Protein 5UF2 (pdb70)

Nearest PDB structures (foldseek):
  5uf2-assembly1_A  TM=1.005E+00  e=5.561E-50  Neisseria gonorrhoeae NCCP11945
  1ks2-assembly1_B  TM=9.851E-01  e=1.112E-31  Escherichia coli
  4x84-assembly1_D  TM=9.759E-01  e=3.348E-31  Pseudomonas aeruginosa PAO1
  6mc0-assembly1_B  TM=9.855E-01  e=1.099E-29  Legionella pneumop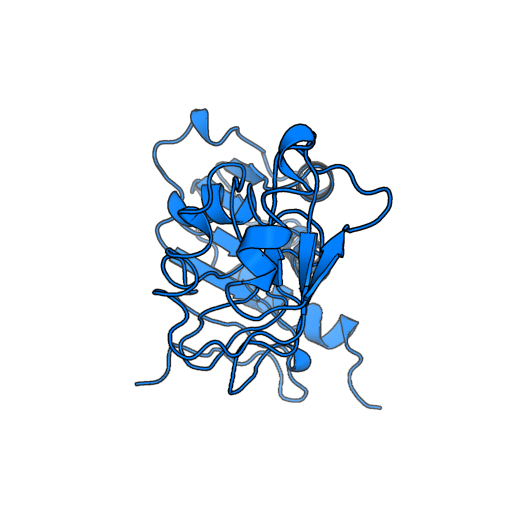hila subsp. pneumophila str. Philadelphia 1
  3env-assembly1_B  TM=9.555E-01  e=2.210E-28  Vibrio vulnificus

Organism: Neisseria gonorrhoeae (strain NCCP11945) (NCBI:txid521006)

Structure (mmCIF, N/CA/C/O backbone):
data_5UF2
#
_entry.id   5UF2
#
_cell.length_a   71.650
_cell.length_b   75.870
_cell.length_c   46.170
_cell.angle_alpha   90.000
_cell.angle_beta   90.000
_cell.angle_gamma   90.000
#
_symmetry.space_group_name_H-M   'P 21 21 2'
#
loop_
_entity.id
_entity.type
_entity.pdbx_description
1 polymer 'Ribose-5-phosphate isomerase A'
2 non-polymer 'SODIUM ION'
3 non-polymer 'PHOSPHATE ION'
4 non-polymer 2-[BIS-(2-HYDROXY-ETHYL)-AMINO]-2-HYDROXYMETHYL-PROPANE-1,3-DIOL
5 non-polymer 1,2-ETHANEDIOL
6 water water
#
loop_
_atom_site.group_PDB
_atom_site.id
_atom_site.type_symbol
_atom_site.label_atom_id
_atom_site.label_alt_id
_atom_site.label_comp_id
_atom_site.label_asym_id
_atom_site.label_entity_id
_atom_site.label_seq_id
_atom_site.pdbx_PDB_ins_code
_atom_site.Cartn_x
_atom_site.Cartn_y
_atom_site.Cartn_z
_atom_site.occupancy
_atom_site.B_iso_or_equiv
_atom_site.auth_seq_id
_atom_site.auth_comp_id
_atom_site.auth_asym_id
_atom_site.auth_atom_id
_atom_site.pdbx_PDB_model_num
ATOM 1 N N . HIS A 1 8 ? -4.734 -9.076 -12.807 1.00 33.51 0 HIS A N 1
ATOM 2 C CA . HIS A 1 8 ? -3.701 -8.057 -12.957 1.00 32.62 0 HIS A CA 1
ATOM 3 C C . HIS A 1 8 ? -3.974 -6.846 -12.072 1.00 26.91 0 HIS A C 1
ATOM 4 O O . HIS A 1 8 ? -5.114 -6.587 -11.682 1.00 26.32 0 HIS A O 1
ATOM 11 N N . MET A 1 9 ? -2.917 -6.105 -11.756 1.00 21.86 1 MET A N 1
ATOM 12 C CA . MET A 1 9 ? -3.078 -4.860 -11.023 1.00 18.44 1 MET A CA 1
ATOM 13 C C . MET A 1 9 ? -3.854 -3.863 -11.872 1.00 17.09 1 MET A C 1
ATOM 14 O O . MET A 1 9 ? -3.697 -3.805 -13.093 1.00 17.63 1 MET A O 1
ATOM 19 N N . THR A 1 10 ? -4.702 -3.082 -11.216 1.00 16.09 2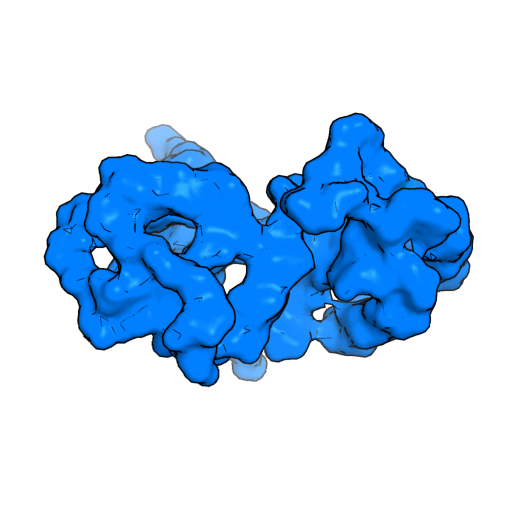 THR A N 1
ATOM 20 C CA . THR A 1 10 ? -5.416 -2.015 -11.901 1.00 15.34 2 THR A CA 1
ATOM 21 C C . THR A 1 10 ? -4.417 -0.947 -12.335 1.00 15.04 2 THR A C 1
ATOM 22 O O . THR A 1 10 ? -3.567 -0.526 -11.546 1.00 16.35 2 THR A O 1
ATOM 26 N N . THR A 1 11 ? -4.491 -0.533 -13.598 1.00 14.34 3 THR A N 1
ATOM 27 C CA . THR A 1 11 ? -3.543 0.453 -14.100 1.00 14.04 3 THR A CA 1
ATOM 28 C C . THR A 1 11 ? -3.865 1.835 -13.541 1.00 12.74 3 THR A C 1
ATOM 29 O O . THR A 1 11 ? -4.967 2.099 -13.055 1.00 13.18 3 THR A O 1
ATOM 33 N N . GLN A 1 12 ? -2.888 2.739 -13.642 1.00 11.86 4 GLN A N 1
ATOM 34 C CA . GLN A 1 12 ? -3.107 4.096 -13.153 1.00 11.30 4 GLN A CA 1
ATOM 35 C C . GLN A 1 12 ? -4.254 4.778 -13.896 1.00 11.59 4 GLN A C 1
ATOM 36 O O . GLN A 1 12 ? -5.063 5.482 -13.282 1.00 11.70 4 GLN A O 1
ATOM 42 N N . ASP A 1 13 ? -4.349 4.574 -15.213 1.00 12.31 5 ASP A N 1
ATOM 43 C CA . ASP A 1 13 ? -5.462 5.153 -15.966 1.00 12.74 5 ASP A CA 1
ATOM 44 C C . ASP A 1 13 ? -6.795 4.600 -15.486 1.00 12.40 5 ASP A C 1
ATOM 45 O O . ASP A 1 13 ? -7.787 5.335 -15.405 1.00 12.75 5 ASP A O 1
ATOM 50 N N . GLU A 1 14 ? -6.843 3.303 -15.177 1.00 13.01 6 GLU A N 1
ATOM 51 C CA . GLU A 1 14 ? -8.076 2.722 -14.660 1.00 13.31 6 GLU A CA 1
ATOM 52 C C . GLU A 1 14 ? -8.432 3.304 -13.296 1.00 12.56 6 GLU A C 1
ATOM 53 O O . GLU A 1 14 ? -9.609 3.562 -13.020 1.00 12.60 6 GLU A O 1
ATOM 59 N N . LEU A 1 15 ? -7.431 3.538 -12.440 1.00 12.16 7 LEU A N 1
ATOM 60 C CA . LEU A 1 15 ? -7.687 4.190 -11.156 1.00 11.71 7 LEU A CA 1
ATOM 61 C C . LEU A 1 15 ? -8.210 5.610 -11.349 1.00 10.51 7 LEU A C 1
ATOM 62 O O . LEU A 1 15 ? -9.118 6.049 -10.631 1.00 11.25 7 LEU A O 1
ATOM 67 N N . LYS A 1 16 ? -7.635 6.351 -12.301 1.00 10.54 8 LYS A N 1
ATOM 68 C CA . LYS A 1 16 ? -8.136 7.689 -12.599 1.00 10.98 8 LYS A CA 1
ATOM 69 C C . LYS A 1 16 ? -9.588 7.642 -13.060 1.00 11.20 8 LYS A C 1
ATOM 70 O O . LYS A 1 16 ? -10.406 8.475 -12.646 1.00 11.82 8 LYS A O 1
ATOM 76 N N . ARG A 1 17 ? -9.927 6.679 -13.924 1.00 10.82 9 ARG A N 1
ATOM 77 C CA . ARG A 1 17 ? -11.302 6.573 -14.410 1.00 12.49 9 ARG A CA 1
ATOM 78 C C . ARG A 1 17 ? -12.265 6.242 -13.276 1.00 12.29 9 ARG A C 1
ATOM 79 O O . ARG A 1 17 ? -13.407 6.721 -13.259 1.00 12.03 9 ARG A O 1
ATOM 87 N N . ILE A 1 18 ? -11.837 5.390 -12.341 1.00 11.72 10 ILE A N 1
ATOM 88 C CA A ILE A 1 18 ? -12.693 5.037 -11.208 0.77 12.92 10 ILE A CA 1
ATOM 89 C CA B ILE A 1 18 ? -12.695 5.039 -11.210 0.23 12.46 10 ILE A CA 1
ATOM 90 C C . ILE A 1 18 ? -13.084 6.285 -10.430 1.00 11.63 10 ILE A C 1
ATOM 91 O O . ILE A 1 18 ? -14.259 6.496 -10.097 1.00 11.72 10 ILE A O 1
ATOM 100 N N . ALA A 1 19 ? -12.105 7.143 -10.131 1.00 10.27 11 ALA A N 1
ATOM 101 C CA . ALA A 1 19 ? -12.384 8.364 -9.384 1.00 9.54 11 ALA A CA 1
ATOM 102 C C . ALA A 1 19 ? -13.242 9.323 -10.198 1.00 9.31 11 ALA A C 1
ATOM 103 O O . ALA A 1 19 ? -14.189 9.921 -9.671 1.00 9.58 11 ALA A O 1
ATOM 105 N N . ALA A 1 20 ? -12.914 9.492 -11.481 1.00 9.81 12 ALA A N 1
ATOM 106 C CA . ALA A 1 20 ? -13.662 10.411 -12.336 1.00 9.69 12 ALA A CA 1
ATOM 107 C C . ALA A 1 20 ? -15.127 10.006 -12.452 1.00 10.74 12 ALA A C 1
ATOM 108 O O . ALA A 1 20 ? -16.021 10.862 -12.393 1.00 11.10 12 ALA A O 1
ATOM 110 N N . GLU A 1 21 ? -15.391 8.713 -12.642 1.00 10.19 13 GLU A N 1
ATOM 111 C CA . GLU A 1 21 ? -16.772 8.263 -12.803 1.00 10.74 13 GLU A CA 1
ATOM 112 C C . GLU A 1 21 ? -17.583 8.478 -11.528 1.00 10.59 13 GLU A C 1
ATOM 113 O O . GLU A 1 21 ? -18.740 8.914 -11.587 1.00 12.30 13 GLU A O 1
ATOM 119 N N . LYS A 1 22 ? -16.987 8.214 -10.366 1.00 10.69 14 LYS A N 1
ATOM 120 C CA . LYS A 1 22 ? -17.700 8.417 -9.110 1.00 9.97 14 LYS A CA 1
ATOM 121 C C . LYS A 1 22 ? -18.023 9.893 -8.888 1.00 10.00 14 LYS A C 1
ATOM 122 O O . LYS A 1 22 ? -19.083 10.233 -8.351 1.00 10.35 14 LYS A O 1
ATOM 128 N N . ALA A 1 23 ? -17.127 10.787 -9.314 1.00 9.89 15 ALA A N 1
ATOM 129 C CA . ALA A 1 23 ? -17.322 12.215 -9.080 1.00 9.43 15 ALA A CA 1
ATOM 130 C C . ALA A 1 23 ? -18.549 12.771 -9.791 1.00 9.62 15 ALA A C 1
ATOM 131 O O . ALA A 1 23 ? -19.073 13.806 -9.365 1.00 9.33 15 ALA A O 1
ATOM 133 N N . VAL A 1 24 ? -19.000 12.135 -10.877 1.00 9.28 16 VAL A N 1
ATOM 134 C CA . VAL A 1 24 ? -20.195 12.612 -11.572 1.00 9.30 16 VAL A CA 1
ATOM 135 C C . VAL A 1 24 ? -21.367 12.739 -10.603 1.00 10.35 16 VAL A C 1
ATOM 136 O O . VAL A 1 24 ? -22.182 13.666 -10.708 1.00 10.53 16 VAL A O 1
ATOM 140 N N . GLU A 1 25 ? -21.452 11.824 -9.627 1.00 10.58 17 GLU A N 1
ATOM 141 C CA . GLU A 1 25 ? -22.558 11.820 -8.670 1.00 11.04 17 GLU A CA 1
ATOM 142 C C . GLU A 1 25 ? -22.582 13.062 -7.793 1.00 11.15 17 GLU A C 1
ATOM 143 O O . GLU A 1 25 ? -23.627 13.375 -7.212 1.00 12.18 17 GLU A O 1
ATOM 149 N N . PHE A 1 26 ? -21.459 13.772 -7.685 1.00 9.99 18 PHE A N 1
ATOM 150 C CA . PHE A 1 26 ? -21.337 14.952 -6.841 1.00 10.49 18 PHE A CA 1
ATOM 151 C C . PHE A 1 26 ? -21.765 16.230 -7.549 1.00 11.03 18 PHE A C 1
ATOM 152 O O . PHE A 1 26 ? -21.816 17.286 -6.907 1.00 12.01 18 PHE A O 1
ATOM 160 N N . VAL A 1 27 ? -22.059 16.174 -8.844 1.00 10.08 19 VAL A N 1
ATOM 161 C CA . VAL A 1 27 ? -22.313 17.363 -9.646 1.00 10.73 19 VAL A CA 1
ATOM 162 C C . VAL A 1 27 ? -23.809 17.643 -9.636 1.00 11.71 19 VAL A C 1
ATOM 163 O O . VAL A 1 27 ? -24.584 16.802 -10.131 1.00 11.95 19 VAL A O 1
ATOM 167 N N . PRO A 1 28 ? -24.262 18.787 -9.134 1.00 11.44 20 PRO A N 1
ATOM 168 C CA . PRO A 1 28 ? -25.687 19.112 -9.198 1.00 13.05 20 PRO A CA 1
ATOM 169 C C . PRO A 1 28 ? -26.090 19.505 -10.610 1.00 13.80 20 PRO A C 1
ATOM 170 O O . PRO A 1 28 ? -25.323 20.132 -11.345 1.00 14.62 20 PRO A O 1
ATOM 174 N N . GLU A 1 29 ? -27.319 19.142 -10.980 1.00 15.64 21 GLU A N 1
ATOM 175 C CA . GLU A 1 29 ? -27.851 19.531 -12.278 1.00 16.74 21 GLU A CA 1
ATOM 176 C C . GLU A 1 29 ? -28.328 20.981 -12.265 1.00 16.70 21 GLU A C 1
ATOM 177 O O . GLU A 1 29 ? -28.695 21.537 -11.226 1.00 16.44 21 GLU A O 1
ATOM 183 N N . ASN A 1 30 ? -28.337 21.584 -13.456 1.00 17.70 22 ASN A N 1
ATOM 184 C CA . ASN A 1 30 ? -28.890 22.920 -13.669 1.00 19.71 22 ASN A CA 1
ATOM 185 C C . ASN A 1 30 ? -28.175 23.991 -12.853 1.00 18.19 22 ASN A C 1
ATOM 186 O O . ASN A 1 30 ? -28.790 24.971 -12.426 1.00 19.59 22 ASN A O 1
ATOM 191 N N . GLU A 1 31 ? -26.872 23.821 -12.636 1.00 16.00 23 GLU A N 1
ATOM 192 C CA . GLU A 1 31 ? -26.069 24.805 -11.928 1.00 15.04 23 GLU A CA 1
ATOM 193 C C . GLU A 1 31 ? -24.828 25.140 -12.745 1.00 13.33 23 GLU A C 1
ATOM 194 O O . GLU A 1 31 ? -24.419 24.395 -13.640 1.00 14.74 23 GLU A O 1
ATOM 200 N N . TYR A 1 32 ? -24.224 26.277 -12.421 1.00 13.03 24 TYR A N 1
ATOM 201 C CA . TYR A 1 32 ? -22.912 26.611 -12.957 1.00 12.29 24 TYR A CA 1
ATOM 202 C C . TYR A 1 32 ? -21.845 25.871 -12.159 1.00 10.64 24 TYR A C 1
ATOM 203 O O . TYR A 1 32 ? -21.873 25.858 -10.924 1.00 11.85 24 TYR A O 1
ATOM 212 N N . ILE A 1 33 ? -20.890 25.267 -12.865 1.00 10.21 25 ILE A N 1
ATOM 213 C CA . ILE A 1 33 ? -19.845 24.466 -12.239 1.00 9.86 25 ILE A CA 1
ATOM 214 C C . ILE A 1 33 ? -18.497 24.856 -12.831 1.00 9.44 25 ILE A C 1
ATOM 215 O O . ILE A 1 33 ? -18.414 25.410 -13.930 1.00 11.35 25 ILE A O 1
ATOM 220 N N . 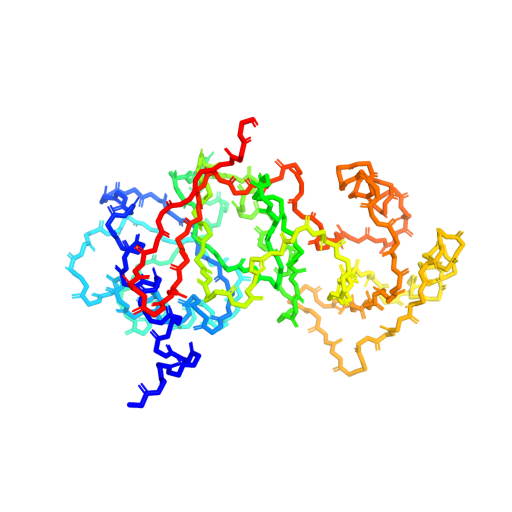GLY A 1 34 ? -17.433 24.571 -12.085 1.00 8.27 26 GLY A N 1
ATOM 221 C CA . GLY A 1 34 ? -16.061 24.807 -12.537 1.00 8.09 26 GLY A CA 1
ATOM 222 C C . GLY A 1 34 ? -15.339 23.512 -12.833 1.00 7.41 26 GLY A C 1
ATOM 223 O O . GLY A 1 34 ? -15.492 22.519 -12.107 1.00 8.00 26 GLY A O 1
ATOM 224 N N . ILE A 1 35 ? -14.517 23.522 -13.890 1.00 7.54 27 ILE A N 1
ATOM 225 C CA . ILE A 1 35 ? -13.869 22.324 -14.420 1.00 8.19 27 ILE A CA 1
ATOM 226 C C . ILE A 1 35 ? -12.359 22.526 -14.400 1.00 7.93 27 ILE A C 1
ATOM 227 O O . ILE A 1 35 ? -11.846 23.475 -15.007 1.00 8.01 27 ILE A O 1
ATOM 232 N N . GLY A 1 36 ? -11.653 21.624 -13.723 1.00 7.81 28 GLY A N 1
ATOM 233 C CA . GLY A 1 36 ? -10.204 21.658 -13.639 1.00 7.51 28 GLY A CA 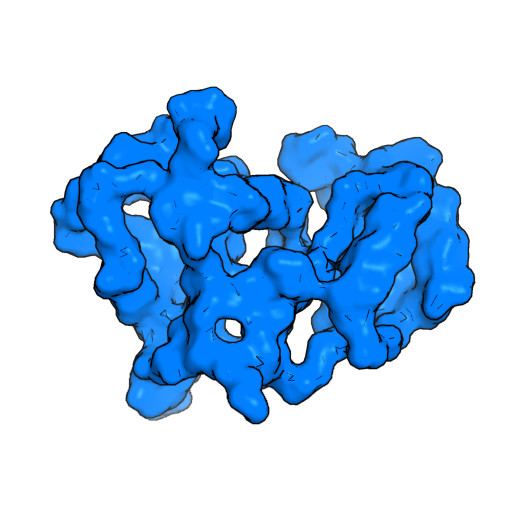1
ATOM 234 C C . GLY A 1 36 ? -9.472 21.234 -14.899 1.00 7.87 28 GLY A C 1
ATOM 235 O O . GLY A 1 36 ? -10.020 21.331 -16.006 1.00 8.06 28 GLY A O 1
ATOM 236 N N . THR A 1 37 ? -8.245 20.734 -14.729 1.00 7.99 29 THR A N 1
ATOM 237 C CA . THR A 1 37 ? -7.353 20.430 -15.839 1.00 7.53 29 THR A CA 1
ATOM 238 C C . THR A 1 37 ? -6.526 19.198 -15.488 1.00 8.30 29 THR A C 1
ATOM 239 O O . THR A 1 37 ? -6.188 18.973 -14.322 1.00 8.84 29 THR A O 1
ATOM 243 N N . GLY A 1 38 ? -6.213 18.394 -16.501 1.00 8.70 30 GLY A N 1
ATOM 244 C CA . GLY A 1 38 ? -5.323 17.254 -16.366 1.00 9.22 30 GLY A CA 1
ATOM 245 C C . GLY A 1 38 ? -5.963 15.964 -16.841 1.00 9.18 30 GLY A C 1
ATOM 246 O O . GLY A 1 38 ? -7.144 15.908 -17.176 1.00 8.46 30 GLY A O 1
ATOM 247 N N . SER A 1 39 ? -5.159 14.898 -16.826 1.00 9.68 31 SER A N 1
ATOM 248 C CA . SER A 1 39 ? -5.604 13.621 -17.389 1.00 9.71 31 SER A CA 1
ATOM 249 C C . SER A 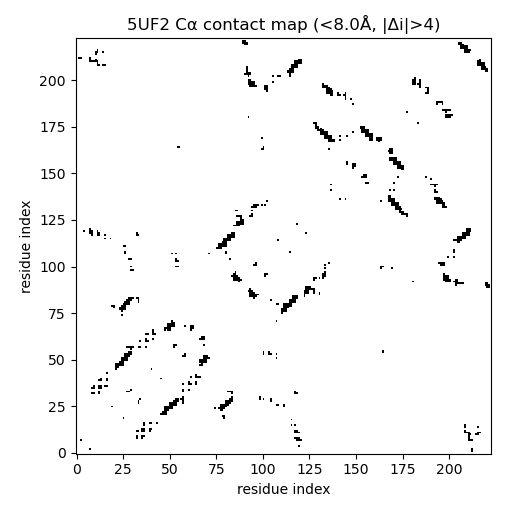1 39 ? -6.762 13.014 -16.598 1.00 10.04 31 SER A C 1
ATOM 250 O O . SER A 1 39 ? -7.675 12.421 -17.190 1.00 10.34 31 SER A O 1
ATOM 253 N N . THR A 1 40 ? -6.756 13.151 -15.266 1.00 9.63 32 THR A N 1
ATOM 254 C CA . THR A 1 40 ? -7.882 12.644 -14.484 1.00 8.91 32 THR A CA 1
ATOM 255 C C . THR A 1 40 ? -9.150 13.427 -14.807 1.00 8.57 32 THR A C 1
ATOM 256 O O . THR A 1 40 ? -10.224 12.840 -15.002 1.00 8.92 32 THR A O 1
ATOM 260 N N . ILE A 1 41 ? -9.028 14.755 -14.902 1.00 7.80 33 ILE A N 1
ATOM 261 C CA . ILE A 1 41 ? -10.153 15.598 -15.300 1.00 7.65 33 ILE A CA 1
ATOM 262 C C . ILE A 1 41 ? -10.658 15.232 -16.692 1.00 8.44 33 ILE A C 1
ATOM 263 O O . ILE A 1 41 ? -11.862 15.294 -16.958 1.00 8.86 33 ILE A O 1
ATOM 268 N N . ASN A 1 42 ? -9.757 14.872 -17.613 1.00 8.92 34 ASN A N 1
ATOM 269 C CA . ASN A 1 42 ? -10.212 14.553 -18.963 1.00 9.10 34 ASN A CA 1
ATOM 270 C C . ASN A 1 42 ? -11.147 13.351 -18.958 1.00 8.87 34 ASN A C 1
ATOM 271 O O . ASN A 1 42 ? -12.142 13.326 -19.694 1.00 10.19 34 ASN A O 1
ATOM 276 N N . PHE A 1 43 ? -10.857 12.353 -18.115 1.00 9.41 35 PHE A N 1
ATOM 277 C CA . PHE A 1 43 ? -11.777 11.227 -17.951 1.00 10.14 35 PHE A CA 1
ATOM 278 C C . PHE A 1 43 ? -13.088 11.686 -17.333 1.00 9.01 35 PHE A C 1
ATOM 279 O O . PHE A 1 43 ? -14.162 11.187 -17.690 1.00 10.82 35 PHE A O 1
ATOM 287 N N . PHE A 1 44 ? -13.019 12.645 -16.401 1.00 8.66 36 PHE A N 1
ATOM 288 C CA . PHE A 1 44 ? -14.227 13.161 -15.761 1.00 8.96 36 PHE A CA 1
ATOM 289 C C . PHE A 1 44 ? -15.115 13.914 -16.747 1.00 9.08 36 PHE A C 1
ATOM 290 O O . PHE A 1 44 ? -16.341 13.768 -16.711 1.00 9.72 36 PHE A O 1
ATOM 298 N N . ILE A 1 45 ? -14.523 14.744 -17.616 1.00 8.43 37 ILE A N 1
ATOM 299 C CA . ILE A 1 45 ? -15.321 15.477 -18.600 1.00 8.69 37 ILE A CA 1
ATOM 300 C C . ILE A 1 45 ? -16.095 14.509 -19.489 1.00 9.27 37 ILE A C 1
ATOM 301 O O . ILE A 1 45 ? -17.291 14.704 -19.752 1.00 9.76 37 ILE A O 1
ATOM 306 N N . GLU A 1 46 ? -15.424 13.455 -19.962 1.00 9.77 38 GLU A N 1
ATOM 307 C CA . GLU A 1 46 ? -16.084 12.414 -20.745 1.00 10.16 38 GLU A CA 1
ATOM 308 C C . GLU A 1 46 ? -17.218 11.765 -19.961 1.00 10.69 38 GLU A C 1
ATOM 309 O O . GLU A 1 46 ? -18.323 11.586 -20.480 1.00 11.65 38 GLU A O 1
ATOM 315 N N . ALA A 1 47 ? -16.952 11.378 -18.711 1.00 10.65 39 ALA A N 1
ATOM 316 C CA . ALA A 1 47 ? -17.981 10.720 -17.913 1.00 10.44 39 ALA A CA 1
ATOM 317 C C . ALA A 1 47 ? -19.163 11.649 -17.656 1.00 9.99 39 ALA A C 1
ATOM 318 O O . ALA A 1 47 ? -20.326 11.221 -17.696 1.00 11.73 39 ALA A O 1
ATOM 320 N N . LEU A 1 48 ? -18.886 12.930 -17.404 1.00 9.38 40 LEU A N 1
ATOM 321 C CA . LEU A 1 48 ? -19.969 13.883 -17.172 1.00 10.14 40 LEU A CA 1
ATOM 322 C C . LEU A 1 48 ? -20.818 14.071 -18.426 1.00 11.10 40 LEU A C 1
ATOM 323 O O . LEU A 1 48 ? -22.055 14.132 -18.347 1.00 12.33 40 LEU A O 1
ATOM 328 N N . GLY A 1 49 ? -20.177 14.164 -19.592 1.00 11.69 41 GLY A N 1
ATOM 329 C CA . GLY A 1 49 ? -20.935 14.259 -20.831 1.00 13.25 41 GLY A CA 1
ATOM 330 C C . GLY A 1 49 ? -21.790 13.032 -21.092 1.00 14.28 41 GLY A C 1
ATOM 331 O O . GLY A 1 49 ? -22.946 13.145 -21.509 1.00 15.87 41 GLY A O 1
ATOM 332 N N . LYS A 1 50 ? -21.239 11.844 -20.837 1.00 13.67 42 LYS A N 1
ATOM 333 C CA A LYS A 1 50 ? -21.978 10.611 -21.081 0.47 15.56 42 LYS A CA 1
ATOM 334 C CA B LYS A 1 50 ? -21.983 10.615 -21.086 0.53 15.51 42 LYS A CA 1
ATOM 335 C C . LYS A 1 50 ? -23.133 10.420 -20.106 1.00 14.35 42 LYS A C 1
ATOM 336 O O . LYS A 1 50 ? -24.059 9.661 -20.405 1.00 15.46 42 LYS A O 1
ATOM 347 N N . SER A 1 51 ? -23.104 11.090 -18.950 1.00 13.52 43 SER A N 1
ATOM 348 C CA . SER A 1 51 ? -24.107 10.850 -17.915 1.00 14.70 43 SER A CA 1
ATOM 349 C C . SER A 1 51 ? -25.493 11.354 -18.288 1.00 16.47 43 SER A C 1
ATOM 350 O O . SER A 1 51 ? -26.482 10.878 -17.720 1.00 18.25 43 SER A O 1
ATOM 353 N N . GLY A 1 52 ? -25.591 12.322 -19.191 1.00 17.08 44 GLY A N 1
ATOM 354 C CA . GLY A 1 52 ? -26.868 12.926 -19.495 1.00 19.02 44 GLY A CA 1
ATOM 355 C C . GLY A 1 52 ? -27.317 14.018 -18.547 1.00 18.99 44 GLY A C 1
ATOM 356 O O . GLY A 1 52 ? -28.416 14.556 -18.730 1.00 20.93 44 GLY A O 1
ATOM 357 N N . LYS A 1 53 ? -26.513 14.361 -17.542 1.00 16.84 45 LYS A N 1
ATOM 358 C CA A LYS A 1 53 ? -26.893 15.407 -16.600 0.73 16.30 45 LYS A CA 1
ATOM 359 C CA B LYS A 1 53 ? -26.897 15.406 -16.601 0.27 17.01 45 LYS A CA 1
ATOM 360 C C . LYS A 1 53 ? -26.987 16.757 -17.298 1.00 17.21 45 LYS A C 1
ATOM 361 O O . LYS A 1 53 ? -26.141 17.108 -18.124 1.00 18.53 45 LYS A O 1
ATOM 372 N N . LYS A 1 54 ? -28.016 17.524 -16.947 1.00 17.20 46 LYS A N 1
ATOM 373 C CA . LYS A 1 54 ? -28.189 18.867 -17.489 1.00 18.02 46 LYS A CA 1
ATOM 374 C C . LYS A 1 54 ? -27.284 19.824 -16.727 1.00 17.26 46 LYS A C 1
ATOM 375 O O . LYS A 1 54 ? -27.415 19.971 -15.509 1.00 19.00 46 LYS A O 1
ATOM 377 N N . ILE A 1 55 ? -26.365 20.464 -17.439 1.00 15.47 47 ILE A N 1
ATOM 378 C CA . ILE A 1 55 ? -25.402 21.394 -16.863 1.00 14.66 47 ILE A CA 1
ATOM 379 C C . ILE A 1 55 ? -25.766 22.787 -17.352 1.00 14.02 47 ILE A C 1
ATOM 380 O O . ILE A 1 55 ? -25.873 23.012 -18.562 1.00 15.56 47 ILE A O 1
ATOM 385 N N . LYS A 1 56 ? -25.949 23.726 -16.422 1.00 14.39 48 LYS A N 1
ATOM 386 C CA . LYS A 1 56 ? -26.314 25.076 -16.845 1.00 14.82 48 LYS A CA 1
ATOM 387 C C . LYS A 1 56 ? -25.170 25.743 -17.596 1.00 13.92 48 LYS A C 1
ATOM 388 O O . LYS A 1 56 ? -25.381 26.366 -18.645 1.00 15.86 48 LYS A O 1
ATOM 394 N N . GLY A 1 57 ? -23.954 25.612 -17.081 1.00 13.20 49 GLY A N 1
ATOM 395 C CA . GLY A 1 57 ? -22.780 26.136 -17.741 1.00 12.45 49 GLY A CA 1
ATOM 396 C C . GLY A 1 57 ? -21.541 25.748 -16.970 1.00 10.88 49 GLY A C 1
ATOM 397 O O . GLY A 1 57 ? -21.578 25.646 -15.740 1.00 11.18 49 GLY A O 1
ATOM 398 N N . ALA A 1 58 ? -20.440 25.514 -17.676 1.00 9.73 50 ALA A N 1
ATOM 399 C CA . ALA A 1 58 ? -19.181 25.123 -17.061 1.00 9.46 50 ALA A CA 1
ATOM 400 C C . ALA A 1 58 ? -18.111 26.168 -17.352 1.00 8.67 50 ALA A C 1
ATOM 401 O O . ALA A 1 58 ? -17.980 26.636 -18.488 1.00 9.93 50 ALA A O 1
ATOM 403 N N . VAL A 1 59 ? -17.344 26.529 -16.322 1.00 8.16 51 VAL A N 1
ATOM 404 C CA . VAL A 1 59 ? -16.188 27.414 -16.453 1.00 7.88 51 VAL A CA 1
ATOM 405 C C . VAL A 1 59 ? -14.943 26.550 -16.584 1.00 7.81 51 VAL A C 1
ATOM 406 O O . VAL A 1 59 ? -14.725 25.634 -15.779 1.00 8.98 51 VAL A O 1
ATOM 410 N N . SER A 1 60 ? -14.133 26.834 -17.598 1.00 8.88 52 SER A N 1
ATOM 411 C CA . SER A 1 60 ? -12.939 26.066 -17.920 1.00 8.80 52 SER A CA 1
ATOM 412 C C . SER A 1 60 ? -11.688 26.693 -17.299 1.00 9.13 52 SER A C 1
ATOM 413 O O . SER A 1 60 ? -11.625 27.906 -17.065 1.00 9.69 52 SER A O 1
ATOM 416 N N . THR A 1 61 ? -10.686 25.847 -17.042 1.00 8.07 53 THR A N 1
ATOM 417 C CA . THR A 1 61 ? -9.404 26.287 -16.497 1.00 7.92 53 THR A CA 1
ATOM 418 C C . THR A 1 61 ? -8.226 26.121 -17.455 1.00 8.09 53 THR A C 1
ATOM 419 O O . THR A 1 61 ? -7.092 26.430 -17.065 1.00 8.79 53 THR A O 1
ATOM 423 N N . SER A 1 62 ? -8.448 25.622 -18.673 1.00 7.82 54 SER A N 1
ATOM 424 C CA . SER A 1 62 ? -7.373 25.464 -19.647 1.00 8.01 54 SER A CA 1
ATOM 425 C C . SER A 1 62 ? -7.973 25.348 -21.039 1.00 8.23 54 SER A C 1
ATOM 426 O O . SER A 1 62 ? -9.154 25.031 -21.200 1.00 9.82 54 SER A O 1
ATOM 429 N N . LYS A 1 63 ? -7.130 25.596 -22.048 1.00 8.93 55 LYS A N 1
ATOM 430 C CA . LYS A 1 63 ? -7.548 25.390 -23.432 1.00 9.84 55 LYS A CA 1
ATOM 431 C C . LYS A 1 63 ? -8.027 23.956 -23.655 1.00 10.47 55 LYS A C 1
ATOM 432 O O . LYS A 1 63 ? -9.089 23.731 -24.250 1.00 11.19 55 LYS A O 1
ATOM 438 N N . LYS A 1 64 ? -7.262 22.972 -23.170 1.00 10.13 56 LYS A N 1
ATOM 439 C CA . LYS A 1 64 ? -7.626 21.569 -23.369 1.00 9.68 56 LYS A CA 1
ATOM 440 C C . LYS A 1 64 ? -8.955 21.231 -22.703 1.00 10.04 56 LYS A C 1
ATOM 441 O O . LYS A 1 64 ? -9.805 20.559 -23.298 1.00 10.42 56 LYS A O 1
ATOM 447 N N . SER A 1 65 ? -9.148 21.666 -21.455 1.00 9.66 57 SER A N 1
ATOM 448 C CA . SER A 1 65 ? -10.412 21.382 -20.785 1.00 9.22 57 SER A CA 1
ATOM 449 C C . SER A 1 65 ? -11.582 22.009 -21.534 1.00 8.92 57 SER A C 1
ATOM 450 O O . SER A 1 65 ? -12.637 21.380 -21.685 1.00 10.18 57 SER A O 1
ATOM 453 N N . GLY A 1 66 ? -11.405 23.234 -22.039 1.00 9.57 58 GLY A N 1
ATOM 454 C CA . GLY A 1 66 ? -12.473 23.861 -22.805 1.00 11.15 58 GLY A CA 1
ATOM 455 C C . GLY A 1 66 ? -12.795 23.109 -24.083 1.00 12.10 58 GLY A C 1
ATOM 456 O O . GLY A 1 66 ? -13.960 23.003 -24.481 1.00 12.40 58 GLY A O 1
ATOM 457 N N . GLU A 1 67 ? -11.767 22.572 -24.742 1.00 12.49 59 GLU A N 1
ATOM 458 C CA . GLU A 1 67 ? -11.987 21.802 -25.961 1.00 13.29 59 GLU A CA 1
ATOM 459 C C . GLU A 1 67 ? -12.745 20.515 -25.671 1.00 12.51 59 GLU A C 1
ATOM 460 O O . GLU A 1 67 ? -13.631 20.123 -26.440 1.00 13.54 59 GLU A O 1
ATOM 466 N N . LEU A 1 68 ? -12.411 19.839 -24.569 1.00 11.80 60 LEU A N 1
ATOM 467 C CA . LEU A 1 68 ? -13.115 18.603 -24.235 1.00 11.38 60 LEU A CA 1
ATOM 468 C C . LEU A 1 68 ? -14.553 18.868 -23.799 1.00 9.73 60 LEU A C 1
ATOM 469 O O . LEU A 1 68 ? -15.452 18.082 -24.116 1.00 11.02 60 LEU A O 1
ATOM 474 N N . LEU A 1 69 ? -14.791 19.958 -23.063 1.00 9.92 61 LEU A N 1
ATOM 475 C CA . LEU A 1 69 ? -16.164 20.318 -22.716 1.00 9.99 61 LEU A CA 1
ATOM 476 C C . LEU A 1 69 ? -17.007 20.500 -23.973 1.00 11.30 61 LEU A C 1
ATOM 477 O O . LEU A 1 69 ? -18.137 19.999 -24.058 1.00 12.03 61 LEU A O 1
ATOM 482 N N . ALA A 1 70 ? -16.453 21.175 -24.981 1.00 12.46 62 ALA A N 1
ATOM 483 C CA . ALA A 1 70 ? -17.170 21.337 -26.242 1.00 14.03 62 ALA A CA 1
ATOM 484 C C . ALA A 1 70 ? -17.376 20.000 -26.947 1.00 14.44 62 ALA A C 1
ATOM 485 O O . ALA A 1 70 ? -18.461 19.736 -27.481 1.00 15.39 62 ALA A O 1
ATOM 487 N N . ARG A 1 71 ? -16.350 19.144 -26.956 1.00 14.28 63 ARG A N 1
ATOM 488 C CA . ARG A 1 71 ? -16.470 17.832 -27.590 1.00 15.46 63 ARG A CA 1
ATOM 489 C C . ARG A 1 71 ? -17.600 17.018 -26.973 1.00 14.68 63 ARG A C 1
ATOM 490 O O . ARG A 1 71 ? -18.288 16.264 -27.676 1.00 16.13 63 ARG A O 1
ATOM 498 N N . TYR A 1 72 ? -17.803 17.149 -25.661 1.00 12.69 64 TYR A N 1
ATOM 499 C CA . TYR A 1 72 ? -18.827 16.391 -24.954 1.00 12.65 64 TYR A CA 1
ATOM 500 C C . TYR A 1 72 ? -20.117 17.177 -24.753 1.00 13.82 64 TYR A C 1
ATOM 501 O O . TYR A 1 72 ? -20.951 16.787 -23.928 1.00 15.31 64 TYR A O 1
ATOM 510 N N . ASP A 1 73 ? -20.289 18.273 -25.493 1.00 14.78 65 ASP A N 1
ATOM 511 C CA A ASP A 1 73 ? -21.553 19.011 -25.553 0.59 16.24 65 ASP A CA 1
ATOM 512 C CA B ASP A 1 73 ? -21.566 18.994 -25.547 0.41 16.14 65 ASP A CA 1
ATOM 513 C C . ASP A 1 73 ? -21.953 19.599 -24.198 1.00 16.05 65 ASP A C 1
ATOM 514 O O . ASP A 1 73 ? -23.135 19.670 -23.857 1.00 18.01 65 ASP A O 1
ATOM 523 N N . ILE A 1 74 ? -20.974 20.029 -23.420 1.00 13.16 66 ILE A N 1
ATOM 524 C CA . ILE A 1 74 ? -21.221 20.693 -22.140 1.00 12.30 66 ILE A CA 1
ATOM 525 C C . ILE A 1 74 ? -21.061 22.185 -22.365 1.00 12.57 66 ILE A C 1
ATOM 526 O O . ILE A 1 74 ? -19.988 22.620 -22.811 1.00 13.72 66 ILE A O 1
ATOM 531 N N . PRO A 1 75 ? -22.085 23.008 -22.104 1.00 13.01 67 PRO A N 1
ATOM 532 C CA . PRO A 1 75 ? -21.972 24.443 -22.407 1.00 13.56 67 PRO A CA 1
ATOM 533 C C . PRO A 1 75 ? -20.911 25.116 -21.554 1.00 13.19 67 PRO A C 1
ATOM 534 O O . PRO A 1 75 ? -20.804 24.868 -20.350 1.00 13.53 67 PRO A O 1
ATOM 538 N N . VAL A 1 76 ? -20.122 25.976 -22.195 1.00 13.01 68 VAL A N 1
ATOM 539 C CA . VAL A 1 76 ? -19.022 26.686 -21.550 1.00 12.84 68 VAL A CA 1
ATOM 540 C C . VAL A 1 76 ? -19.384 28.158 -21.412 1.00 12.68 68 VAL A C 1
ATOM 541 O O . VAL A 1 76 ? -19.913 28.774 -22.349 1.00 15.15 68 VAL A O 1
ATOM 545 N N . VAL A 1 77 ? -19.091 28.720 -20.238 1.00 12.15 69 VAL A N 1
ATOM 546 C CA A VAL A 1 77 ? -19.311 30.135 -19.975 0.65 11.91 69 VAL A CA 1
ATOM 547 C CA B VAL A 1 77 ? -19.340 30.119 -19.916 0.35 12.04 69 VAL A CA 1
ATOM 548 C C . VAL A 1 77 ? -18.053 30.730 -19.373 1.00 11.25 69 VAL A C 1
ATOM 549 O O . VAL A 1 77 ? -17.223 30.031 -18.778 1.00 11.32 69 VAL A O 1
ATOM 556 N N . SER A 1 78 ? -17.887 32.041 -19.571 1.00 11.37 70 SER A N 1
ATOM 557 C CA . SER A 1 78 ? -16.789 32.762 -18.935 1.00 10.64 70 SER A CA 1
ATOM 558 C C . SER A 1 78 ? -17.091 3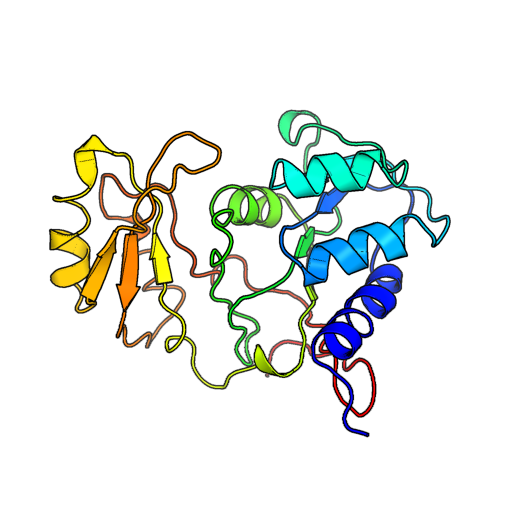2.924 -17.453 1.00 10.31 70 SER A C 1
ATOM 559 O O . SER A 1 78 ? -18.240 33.143 -17.064 1.00 10.97 70 SER A O 1
ATOM 562 N N . LEU A 1 79 ? -16.046 32.830 -16.626 1.00 9.22 71 LEU A N 1
ATOM 563 C CA . LEU A 1 79 ? -16.213 33.099 -15.198 1.00 8.42 71 LEU A CA 1
ATOM 564 C C . LEU A 1 79 ? -16.829 34.476 -14.950 1.00 8.81 71 LEU A C 1
ATOM 565 O O . LEU A 1 79 ? -17.578 34.657 -13.983 1.00 9.44 71 LEU A O 1
ATOM 570 N N . ASN A 1 80 ? -16.579 35.437 -15.844 1.00 9.02 72 ASN A N 1
ATOM 571 C CA . ASN A 1 80 ? -17.113 36.782 -15.654 1.00 9.91 72 ASN A CA 1
ATOM 572 C C . ASN A 1 80 ? -18.627 36.845 -15.761 1.00 12.21 72 ASN A C 1
ATOM 573 O O . ASN A 1 80 ? -19.219 37.835 -15.321 1.00 14.32 72 ASN A O 1
ATOM 578 N N . GLU A 1 81 ? -19.265 35.820 -16.329 1.00 12.73 73 GLU A N 1
ATOM 579 C CA . GLU A 1 81 ? -20.706 35.814 -16.522 1.00 15.29 73 GLU A CA 1
ATOM 580 C C . GLU A 1 81 ? -21.477 35.310 -15.310 1.00 15.46 73 GLU A C 1
ATOM 581 O O . GLU A 1 81 ? -22.711 35.389 -15.312 1.00 17.89 73 GLU A O 1
ATOM 587 N N . VAL A 1 82 ? -20.794 34.805 -14.281 1.00 13.74 74 VAL A N 1
ATOM 588 C CA . VAL A 1 82 ? -21.451 34.210 -13.125 1.00 13.36 74 VAL A CA 1
ATOM 589 C C . VAL A 1 82 ? -20.991 34.901 -11.847 1.00 13.21 74 VAL A C 1
ATOM 590 O O . VAL A 1 82 ? -19.910 35.493 -11.776 1.00 13.44 74 VAL A O 1
ATOM 594 N N . SER A 1 83 ? -21.832 34.811 -10.821 1.00 14.31 75 SER A N 1
ATOM 595 C CA . SER A 1 83 ? -21.506 35.354 -9.511 1.00 14.76 75 SER A CA 1
ATOM 596 C C . SER A 1 83 ? -20.838 34.328 -8.608 1.00 13.78 75 SER A C 1
ATOM 597 O O . SER A 1 83 ? -20.440 34.670 -7.490 1.00 16.23 75 SER A O 1
ATOM 600 N N . GLY A 1 84 ? -20.695 33.098 -9.078 1.00 13.31 76 GLY A N 1
ATOM 601 C CA . GLY A 1 84 ? -20.155 32.011 -8.289 1.00 12.71 76 GLY A CA 1
ATOM 602 C C . GLY A 1 84 ? -20.494 30.694 -8.944 1.00 10.94 76 GLY A C 1
ATOM 603 O O . GLY A 1 84 ? -21.315 30.621 -9.864 1.00 11.95 76 GLY A O 1
ATOM 604 N N . LEU A 1 85 ? -19.848 29.639 -8.448 1.00 11.28 77 LEU A N 1
ATOM 605 C CA . LEU A 1 85 ? -20.034 28.287 -8.962 1.00 10.32 77 LEU A CA 1
ATOM 606 C C . LEU A 1 85 ? -20.453 27.356 -7.834 1.00 10.17 77 LEU A C 1
ATOM 607 O O . LEU A 1 85 ? -19.944 27.453 -6.714 1.00 11.41 77 LEU A O 1
ATOM 612 N N . ALA A 1 86 ? -21.359 26.430 -8.141 1.00 10.89 78 ALA A N 1
ATOM 613 C CA . ALA A 1 86 ? -21.838 25.504 -7.117 1.00 10.84 78 ALA A CA 1
ATOM 614 C C . ALA A 1 86 ? -20.757 24.513 -6.700 1.00 9.97 78 ALA A C 1
ATOM 615 O O . ALA A 1 86 ? -20.619 24.198 -5.511 1.00 12.15 78 ALA A O 1
ATOM 617 N N . VAL A 1 87 ? -19.981 24.009 -7.655 1.00 9.77 79 VAL A N 1
ATOM 618 C CA A VAL A 1 87 ? -18.942 23.039 -7.353 0.57 10.31 79 VAL A CA 1
ATOM 619 C CA B VAL A 1 87 ? -18.970 22.985 -7.392 0.43 9.65 79 VAL A CA 1
ATOM 620 C C . VAL A 1 87 ? -17.823 23.189 -8.372 1.00 8.78 79 VAL A C 1
ATOM 621 O O . VAL A 1 87 ? -18.053 23.536 -9.538 1.00 9.45 79 VAL A O 1
ATOM 628 N N . TYR A 1 88 ? -16.597 22.954 -7.901 1.00 8.05 80 TYR A N 1
ATOM 629 C CA . TYR A 1 88 ? -15.385 22.908 -8.711 1.00 8.04 80 TYR A CA 1
ATOM 630 C C . TYR A 1 88 ? -14.844 21.488 -8.597 1.00 7.56 80 TYR A C 1
ATOM 631 O O . TYR A 1 88 ? -14.770 20.948 -7.490 1.00 8.62 80 TYR A O 1
ATOM 640 N N . ILE A 1 89 ? -14.491 20.872 -9.727 1.00 8.04 81 ILE A N 1
ATOM 641 C CA . ILE A 1 89 ? -13.928 19.523 -9.758 1.00 7.90 81 ILE A CA 1
ATOM 642 C C . ILE A 1 89 ? -12.544 19.612 -10.389 1.00 7.43 81 ILE A C 1
ATOM 643 O O . ILE A 1 89 ? -12.396 20.184 -11.472 1.00 7.98 81 ILE A O 1
ATOM 648 N N . ASP A 1 90 ? -11.529 19.044 -9.731 1.00 7.09 82 ASP A N 1
ATOM 649 C CA . ASP A 1 90 ? -10.170 19.133 -10.264 1.00 6.92 82 ASP A CA 1
ATOM 650 C C . ASP A 1 90 ? -9.313 18.028 -9.663 1.00 6.92 82 ASP A C 1
ATOM 651 O O . ASP A 1 90 ? -9.689 17.393 -8.672 1.00 8.59 82 ASP A O 1
ATOM 656 N N . GLY A 1 91 ? -8.138 17.820 -10.269 1.00 7.00 83 GLY A N 1
ATOM 657 C CA . GLY A 1 91 ? -7.155 16.884 -9.760 1.00 8.15 83 GLY A CA 1
ATOM 658 C C . GLY A 1 91 ? -6.125 17.547 -8.857 1.00 7.13 83 GLY A C 1
ATOM 659 O O . GLY A 1 91 ? -6.263 18.699 -8.432 1.00 7.53 83 GLY A O 1
ATOM 660 N N . ALA A 1 92 ? -5.074 16.782 -8.544 1.00 7.52 84 ALA A N 1
ATOM 661 C CA . ALA A 1 92 ? -4.003 17.263 -7.681 1.00 8.70 84 ALA A CA 1
ATOM 662 C C . ALA A 1 92 ? -2.738 16.479 -7.992 1.00 9.05 84 ALA A C 1
ATOM 663 O O . ALA A 1 92 ? -2.794 15.276 -8.259 1.00 9.82 84 ALA A O 1
ATOM 665 N N . ASP A 1 93 ? -1.593 17.157 -7.925 1.00 8.79 85 ASP A N 1
ATOM 666 C CA . ASP A 1 93 ? -0.324 16.439 -8.012 1.00 9.31 85 ASP A CA 1
ATOM 667 C C . ASP A 1 93 ? -0.006 15.739 -6.695 1.00 9.60 85 ASP A C 1
ATOM 668 O O . ASP A 1 93 ? 0.552 14.635 -6.690 1.00 10.65 85 ASP A O 1
ATOM 673 N N . GLU A 1 94 ? -0.350 16.378 -5.579 1.00 9.33 86 GLU A N 1
ATOM 674 C CA . GLU A 1 94 ? -0.319 15.770 -4.258 1.00 10.14 86 GLU A CA 1
ATOM 675 C C . GLU A 1 94 ? -1.527 16.280 -3.491 1.00 9.85 86 GLU A C 1
ATOM 676 O O . GLU A 1 94 ? -1.945 17.424 -3.666 1.00 9.69 86 GLU A O 1
ATOM 682 N N . VAL A 1 95 ? -2.066 15.431 -2.623 1.00 9.52 87 VAL A N 1
ATOM 683 C CA . VAL A 1 95 ? -3.134 15.822 -1.707 1.00 9.15 87 VAL A CA 1
ATOM 684 C C . VAL A 1 95 ? -2.861 15.153 -0.367 1.00 8.58 87 VAL A C 1
ATOM 685 O O . VAL A 1 95 ? -2.617 13.943 -0.315 1.00 10.10 87 VAL A O 1
ATOM 689 N N . ASN A 1 96 ? -2.838 15.945 0.710 1.00 9.48 88 ASN A N 1
ATOM 690 C CA . ASN A 1 96 ? -2.531 15.419 2.038 1.00 9.66 88 ASN A CA 1
ATOM 691 C C . ASN A 1 96 ? -3.815 15.044 2.787 1.00 10.56 88 ASN A C 1
ATOM 692 O O . ASN A 1 96 ? -4.921 15.093 2.244 1.00 10.39 88 ASN A O 1
ATOM 697 N N . HIS A 1 97 ? -3.682 14.667 4.059 1.00 11.25 89 HIS A N 1
ATOM 698 C CA . HIS A 1 97 ? -4.842 14.185 4.798 1.00 11.89 89 HIS A CA 1
ATOM 699 C C . HIS A 1 97 ? -5.814 15.298 5.181 1.00 12.46 89 HIS A C 1
ATOM 700 O O . HIS A 1 97 ? -6.972 15.002 5.487 1.00 13.17 89 HIS A O 1
ATOM 707 N N . ALA A 1 98 ? -5.375 16.554 5.185 1.00 11.45 90 ALA A N 1
ATOM 708 C CA . ALA A 1 98 ? -6.272 17.689 5.352 1.00 11.53 90 ALA A CA 1
ATOM 709 C C . ALA A 1 98 ? -6.886 18.131 4.033 1.00 11.09 90 ALA A C 1
ATOM 710 O O . ALA A 1 98 ? -7.671 19.086 4.014 1.00 12.60 90 ALA A O 1
ATOM 712 N N . LEU A 1 99 ? -6.543 17.452 2.939 1.00 10.46 91 LEU A N 1
ATOM 713 C CA . LEU A 1 99 ? -6.981 17.766 1.582 1.00 9.90 91 LEU A CA 1
ATOM 714 C C . LEU A 1 99 ? -6.402 19.075 1.066 1.00 9.39 91 LEU A C 1
ATOM 715 O O . LEU A 1 99 ? -6.937 19.668 0.121 1.00 9.95 91 LEU A O 1
ATOM 720 N N . GLN A 1 100 ? -5.319 19.546 1.685 1.00 8.97 92 GLN A N 1
ATOM 721 C CA . GLN A 1 100 ? -4.481 20.554 1.058 1.00 8.87 92 GLN A CA 1
ATOM 722 C C . GLN A 1 100 ? -3.696 19.910 -0.082 1.00 8.56 92 GLN A C 1
ATOM 723 O O . GLN A 1 100 ? -3.361 18.723 -0.041 1.00 9.76 92 GLN A O 1
ATOM 729 N N . MET A 1 101 ? -3.426 20.688 -1.127 1.00 8.34 93 MET A N 1
ATOM 730 C CA . MET A 1 101 ? -2.883 20.113 -2.351 1.00 8.31 93 MET A CA 1
ATOM 731 C C . MET A 1 101 ? -1.678 20.887 -2.878 1.00 8.08 93 MET A C 1
ATOM 732 O O . MET A 1 101 ? -1.494 22.079 -2.601 1.00 9.12 93 MET A O 1
ATOM 737 N N . ILE A 1 102 ? -0.846 20.176 -3.639 1.00 8.68 94 ILE A N 1
ATOM 738 C CA A ILE A 1 102 ? 0.096 20.780 -4.575 0.34 9.04 94 ILE A CA 1
ATOM 739 C CA B ILE A 1 102 ? 0.085 20.795 -4.575 0.66 9.18 94 ILE A CA 1
ATOM 740 C C . ILE A 1 102 ? -0.456 20.554 -5.974 1.00 8.54 94 ILE A C 1
ATOM 741 O O . ILE A 1 102 ? -0.813 19.420 -6.329 1.00 8.43 94 ILE A O 1
ATOM 750 N N . LYS A 1 103 ? -0.537 21.625 -6.757 1.00 7.59 95 LYS A N 1
ATOM 751 C CA . LYS A 1 103 ? -1.124 21.595 -8.085 1.00 7.87 95 LYS A CA 1
ATOM 752 C C . LYS A 1 103 ? -0.244 22.382 -9.046 1.00 8.30 95 LYS A C 1
ATOM 753 O O . LYS A 1 103 ? 0.644 23.146 -8.640 1.00 8.16 95 LYS A O 1
ATOM 759 N N . GLY A 1 104 ? -0.501 22.177 -10.336 1.00 7.81 96 GLY A N 1
ATOM 760 C CA . GLY A 1 104 ? 0.192 22.905 -11.375 1.00 7.64 96 GLY A CA 1
ATOM 761 C C . GLY A 1 104 ? 1.191 22.106 -12.185 1.00 8.03 96 GLY A C 1
ATOM 762 O O . GLY A 1 104 ? 1.893 22.696 -13.019 1.00 8.29 96 GLY A O 1
ATOM 763 N N . GLY A 1 105 ? 1.280 20.790 -11.977 1.00 8.82 97 GLY A N 1
ATOM 764 C CA . GLY A 1 105 ? 2.178 19.990 -12.794 1.00 9.46 97 GLY A CA 1
ATOM 765 C C . GLY A 1 105 ? 1.932 20.169 -14.279 1.00 9.34 97 GLY A C 1
ATOM 766 O O . GLY A 1 105 ? 2.875 20.139 -15.075 1.00 11.28 97 GLY A O 1
ATOM 767 N N . GLY A 1 106 ? 0.672 20.383 -14.670 1.00 9.66 98 GLY A N 1
ATOM 768 C CA . GLY A 1 106 ? 0.270 20.602 -16.041 1.00 9.68 98 GLY A CA 1
ATOM 769 C C . GLY A 1 106 ? 0.269 22.045 -16.483 1.00 10.10 98 GLY A C 1
ATOM 770 O O . GLY A 1 106 ? -0.110 22.341 -17.620 1.00 12.34 98 GLY A O 1
ATOM 771 N N . GLY A 1 107 ? 0.660 22.969 -15.611 1.00 9.58 99 GLY A N 1
ATOM 772 C CA . GLY A 1 107 ? 0.843 24.356 -15.989 1.00 10.27 99 GLY A CA 1
ATOM 773 C C . GLY A 1 107 ? -0.316 25.292 -15.702 1.00 9.04 99 GLY A C 1
ATOM 774 O O . GLY A 1 107 ? -0.179 26.502 -15.957 1.00 9.84 99 GLY A O 1
ATOM 775 N N . ALA A 1 108 ? -1.429 24.790 -15.153 1.00 8.55 100 ALA A N 1
ATOM 776 C CA . ALA A 1 108 ? -2.687 25.533 -15.077 1.00 8.14 100 ALA A CA 1
ATOM 777 C C . ALA A 1 108 ? -3.058 26.008 -13.667 1.00 7.79 100 ALA A C 1
ATOM 778 O O . ALA A 1 108 ? -4.217 26.367 -13.433 1.00 8.05 100 ALA A O 1
ATOM 780 N N . HIS A 1 109 ? -2.111 26.060 -12.728 1.00 7.84 101 HIS A N 1
ATOM 781 C CA . HIS A 1 109 ? -2.504 26.340 -11.345 1.00 7.34 101 HIS A CA 1
ATOM 782 C C . HIS A 1 109 ? -3.101 27.736 -11.145 1.00 6.83 101 HIS A C 1
ATOM 783 O O . HIS A 1 109 ? -3.900 27.921 -10.220 1.00 8.09 101 HIS A O 1
ATOM 790 N N . LEU A 1 110 ? -2.726 28.735 -11.958 1.00 6.93 102 LEU A N 1
ATOM 791 C CA A LEU A 1 110 ? -3.309 30.063 -11.775 0.84 7.68 102 LEU A CA 1
ATOM 792 C CA B LEU A 1 110 ? -3.299 30.069 -11.804 0.16 7.21 102 LEU A CA 1
ATOM 793 C C . LEU A 1 110 ? -4.802 30.052 -12.089 1.00 7.27 102 LEU A C 1
ATOM 794 O O . LEU A 1 110 ? -5.616 30.455 -11.255 1.00 7.87 102 LEU A O 1
ATOM 803 N N . ASN A 1 111 ? -5.179 29.586 -13.278 1.00 7.48 103 ASN A N 1
ATOM 804 C CA . ASN A 1 111 ? -6.602 29.504 -13.597 1.00 6.81 103 ASN A CA 1
ATOM 805 C C . ASN A 1 111 ? -7.336 28.557 -12.652 1.00 6.68 103 ASN A C 1
ATOM 806 O O . ASN A 1 111 ? -8.504 28.799 -12.302 1.00 7.10 103 ASN A O 1
ATOM 811 N N . GLU A 1 112 ? -6.687 27.461 -12.245 1.00 6.82 104 GLU A N 1
ATOM 812 C CA . GLU A 1 112 ? -7.337 26.539 -11.316 1.00 7.17 104 GLU A CA 1
ATOM 813 C C . GLU A 1 112 ? -7.664 27.221 -9.993 1.00 6.28 104 GLU A C 1
ATOM 814 O O . GLU A 1 112 ? -8.754 27.027 -9.445 1.00 6.97 104 GLU A O 1
ATOM 820 N N . LYS A 1 113 ? -6.723 27.996 -9.444 1.00 6.19 105 LYS A N 1
ATOM 821 C CA . LYS A 1 113 ? -6.993 28.636 -8.157 1.00 6.10 105 LYS A CA 1
ATOM 822 C C . LYS A 1 113 ? -8.044 29.734 -8.292 1.00 6.58 105 LYS A C 1
ATOM 823 O O . LYS A 1 113 ? -8.870 29.917 -7.390 1.00 7.20 105 LYS A O 1
ATOM 829 N N . ILE A 1 114 ? -8.027 30.479 -9.404 1.00 6.87 106 ILE A N 1
ATOM 830 C CA . ILE A 1 114 ? -9.067 31.483 -9.649 1.00 6.78 106 ILE A CA 1
ATOM 831 C C . ILE A 1 114 ? -10.447 30.840 -9.606 1.00 6.81 106 ILE A C 1
ATOM 832 O O . ILE A 1 114 ? -11.339 31.285 -8.870 1.00 7.77 106 ILE A O 1
ATOM 837 N N . VAL A 1 115 ? -10.646 29.781 -10.402 1.00 7.00 107 VAL A N 1
ATOM 838 C CA . VAL A 1 115 ? -11.970 29.168 -10.497 1.00 7.13 107 VAL A CA 1
ATOM 839 C C . VAL A 1 115 ? -12.351 28.495 -9.181 1.00 6.75 107 VAL A C 1
ATOM 840 O O . VAL A 1 115 ? -13.491 28.623 -8.716 1.00 7.84 107 VAL A O 1
ATOM 844 N N . ALA A 1 116 ? -11.395 27.813 -8.535 1.00 6.71 108 ALA A N 1
ATOM 845 C CA . ALA A 1 116 ? -11.665 27.241 -7.214 1.00 7.04 108 ALA A CA 1
ATOM 846 C C . ALA A 1 116 ? -12.142 28.306 -6.234 1.00 7.34 108 ALA A C 1
ATOM 847 O O . ALA A 1 116 ? -13.098 28.085 -5.479 1.00 8.42 108 ALA A O 1
ATOM 849 N N . SER A 1 117 ? -11.501 29.478 -6.246 1.00 7.40 109 SER A N 1
ATOM 850 C CA . SER A 1 117 ? -11.835 30.524 -5.290 1.00 7.68 109 SER A CA 1
ATOM 851 C C . SER A 1 117 ? -13.222 31.110 -5.524 1.00 7.94 109 SER A C 1
ATOM 852 O O . SER A 1 117 ? -13.756 31.773 -4.627 1.00 9.32 109 SER A O 1
ATOM 855 N N . ALA A 1 118 ? -13.825 30.869 -6.692 1.00 8.76 110 ALA A N 1
ATOM 856 C CA . ALA A 1 118 ? -15.172 31.334 -7.002 1.00 9.45 110 ALA A CA 1
ATOM 857 C C . ALA A 1 118 ? -16.235 30.277 -6.723 1.00 9.27 110 ALA A C 1
ATOM 858 O O . ALA A 1 118 ? -17.412 30.505 -7.025 1.00 10.75 110 ALA A O 1
ATOM 860 N N . SER A 1 119 ? -15.853 29.140 -6.140 1.00 9.62 111 SER A N 1
ATOM 861 C CA . SER A 1 119 ? -16.721 27.972 -6.035 1.00 9.74 111 SER A CA 1
ATOM 862 C C . SER A 1 119 ? -17.114 27.690 -4.590 1.00 10.00 111 SER A C 1
ATOM 863 O O . SER A 1 119 ? -16.367 27.980 -3.652 1.00 11.36 111 SER A O 1
ATOM 866 N N . GLU A 1 120 ? -18.298 27.104 -4.413 1.00 9.63 112 GLU A N 1
ATOM 867 C CA . GLU A 1 120 ? -18.809 26.825 -3.075 1.00 10.75 112 GLU A CA 1
ATOM 868 C C . GLU A 1 120 ? -18.309 25.509 -2.506 1.00 11.39 112 GLU A C 1
ATOM 869 O O . GLU A 1 120 ? -18.390 25.304 -1.290 1.00 13.77 112 GLU A O 1
ATOM 875 N N . LYS A 1 121 ? -17.823 24.611 -3.356 1.00 10.57 113 LYS A N 1
ATOM 876 C CA . LYS A 1 121 ? -17.331 23.304 -2.945 1.00 10.87 113 LYS A CA 1
ATOM 877 C C . LYS A 1 121 ? -16.257 22.887 -3.938 1.00 9.39 113 LYS A C 1
ATOM 878 O O . LYS A 1 121 ? -16.379 23.156 -5.136 1.00 10.28 113 LYS A O 1
ATOM 884 N N . PHE A 1 122 ? -15.215 22.228 -3.435 1.00 8.40 114 PHE A N 1
ATOM 885 C CA . PHE A 1 122 ? -14.113 21.715 -4.246 1.00 7.61 114 PHE A CA 1
ATOM 886 C C . PHE A 1 122 ? -14.077 20.197 -4.068 1.00 7.88 114 PHE A C 1
ATOM 887 O O . PHE A 1 122 ? -13.818 19.701 -2.962 1.00 8.57 114 PHE A O 1
ATOM 895 N N . VAL A 1 123 ? -14.342 19.463 -5.152 1.00 7.67 115 VAL A N 1
ATOM 896 C CA . VAL A 1 123 ? -14.198 18.010 -5.193 1.00 8.00 115 VAL A CA 1
ATOM 897 C C . VAL A 1 123 ? -12.883 17.687 -5.896 1.00 7.50 115 VAL A C 1
ATOM 898 O O . VAL A 1 123 ? -12.697 18.039 -7.068 1.00 8.46 115 VAL A O 1
ATOM 902 N N . CYS A 1 124 ? -11.957 17.035 -5.187 1.00 7.34 116 CYS A N 1
ATOM 903 C CA . CYS A 1 124 ? -10.698 16.590 -5.779 1.00 6.78 116 CYS A CA 1
ATOM 904 C C . CYS A 1 124 ? -10.834 15.145 -6.251 1.00 7.79 116 CYS A C 1
ATOM 905 O O . CYS A 1 124 ? -11.355 14.299 -5.517 1.00 8.66 116 CYS A O 1
ATOM 908 N N . ILE A 1 125 ? -10.379 14.868 -7.475 1.00 7.51 117 ILE A N 1
ATOM 909 C CA . ILE A 1 125 ? -10.379 13.517 -8.037 1.00 7.59 117 ILE A CA 1
ATOM 910 C C . ILE A 1 125 ? -8.942 13.098 -8.318 1.00 7.21 117 ILE A C 1
ATOM 911 O O . ILE A 1 125 ? -8.176 13.858 -8.924 1.00 8.30 117 ILE A O 1
ATOM 916 N N . ALA A 1 126 ? -8.575 11.894 -7.880 1.00 8.58 118 ALA A N 1
ATOM 917 C CA . ALA A 1 126 ? -7.180 11.472 -7.992 1.00 8.86 118 ALA A CA 1
ATOM 918 C C . ALA A 1 126 ? -7.068 9.955 -7.899 1.00 9.73 118 ALA A C 1
ATOM 919 O O . ALA A 1 126 ? -7.862 9.297 -7.222 1.00 10.97 118 ALA A O 1
ATOM 921 N N . ASP A 1 127 ? -6.041 9.416 -8.550 1.00 10.30 119 ASP A N 1
ATOM 922 C CA . ASP A 1 127 ? -5.653 8.041 -8.275 1.00 10.24 119 ASP A CA 1
ATOM 923 C C . ASP A 1 127 ? -4.874 7.974 -6.955 1.00 10.98 119 ASP A C 1
ATOM 924 O O . ASP A 1 127 ? -4.400 8.985 -6.431 1.00 11.27 119 ASP A O 1
ATOM 929 N N . GLU A 1 128 ? -4.749 6.755 -6.422 1.00 11.98 120 GLU A N 1
ATOM 930 C CA . GLU A 1 128 ? -4.214 6.553 -5.075 1.00 13.58 120 GLU A CA 1
ATOM 931 C C . GLU A 1 128 ? -2.818 7.144 -4.887 1.00 12.76 120 GLU A C 1
ATOM 932 O O . GLU A 1 128 ? -2.458 7.519 -3.763 1.00 14.32 120 GLU A O 1
ATOM 938 N N . SER A 1 129 ? -2.021 7.239 -5.958 1.00 12.52 121 SER A N 1
ATOM 939 C CA . SER A 1 129 ? -0.641 7.711 -5.823 1.00 12.54 121 SER A CA 1
ATOM 940 C C . SER A 1 129 ? -0.544 9.174 -5.403 1.00 12.77 121 SER A C 1
ATOM 941 O O . SER A 1 129 ? 0.531 9.609 -4.976 1.00 14.84 121 SER A O 1
ATOM 944 N N . LYS A 1 130 ? -1.625 9.946 -5.518 1.00 11.42 122 LYS A N 1
ATOM 945 C CA . LYS A 1 130 ? -1.562 11.364 -5.171 1.00 10.81 122 LYS A CA 1
ATOM 946 C C . LYS A 1 130 ? -1.702 11.627 -3.675 1.00 10.66 122 LYS A C 1
ATOM 947 O O . LYS A 1 130 ? -1.354 12.724 -3.221 1.00 10.68 122 LYS A O 1
ATOM 953 N N . TYR A 1 131 ? -2.214 10.660 -2.910 1.00 11.20 123 TYR A N 1
ATOM 954 C CA . TYR A 1 131 ? -2.562 10.852 -1.502 1.00 11.36 123 TYR A CA 1
ATOM 955 C C . TYR A 1 131 ? -1.309 10.623 -0.666 1.00 13.04 123 TYR A C 1
ATOM 956 O O . TYR A 1 131 ? -0.780 9.507 -0.626 1.00 16.00 123 TYR A O 1
ATOM 965 N N . VAL A 1 132 ? -0.834 11.678 0.004 1.00 12.72 124 VAL A N 1
ATOM 966 C CA . VAL A 1 132 ? 0.430 11.648 0.732 1.00 13.36 124 VAL A CA 1
ATOM 967 C C . VAL A 1 132 ? 0.236 12.138 2.162 1.00 14.63 124 VAL A C 1
ATOM 968 O O . VAL A 1 132 ? -0.714 12.856 2.481 1.00 14.28 124 VAL A O 1
ATOM 972 N N . SER A 1 133 ? 1.179 11.752 3.025 1.00 16.09 125 SER A N 1
ATOM 973 C CA . SER A 1 133 ? 1.183 12.244 4.398 1.00 18.40 125 SER A CA 1
ATOM 974 C C . SER A 1 133 ? 1.707 13.672 4.480 1.00 19.29 125 SER A C 1
ATOM 975 O O . SER A 1 133 ? 1.182 14.482 5.250 1.00 20.39 125 SER A O 1
ATOM 978 N N . ARG A 1 134 ? 2.744 13.996 3.711 1.00 19.19 126 ARG A N 1
ATOM 979 C CA . ARG A 1 134 ? 3.351 15.321 3.728 1.00 19.82 126 ARG A CA 1
ATOM 980 C C . ARG A 1 134 ? 3.422 15.840 2.304 1.00 18.58 126 ARG A C 1
ATOM 981 O O . ARG A 1 134 ? 3.872 15.121 1.408 1.00 19.24 126 ARG A O 1
ATOM 989 N N . LEU A 1 135 ? 3.010 17.090 2.106 1.00 17.52 127 LEU A N 1
ATOM 990 C CA . LEU A 1 135 ? 3.236 17.757 0.832 1.00 16.85 127 LEU A CA 1
ATOM 991 C C . LEU A 1 135 ? 4.701 18.149 0.708 1.00 18.69 127 LEU A C 1
ATOM 992 O O . LEU A 1 135 ? 5.336 18.552 1.691 1.00 21.07 127 LEU A O 1
ATOM 997 N N . GLY A 1 136 ? 5.238 18.050 -0.509 1.00 18.71 128 GLY A N 1
ATOM 998 C CA . GLY A 1 136 ? 6.555 18.601 -0.758 1.00 19.28 128 GLY A CA 1
ATOM 999 C C . GLY A 1 136 ? 7.463 17.853 -1.711 1.00 18.00 128 GLY A C 1
ATOM 1000 O O . GLY A 1 136 ? 8.372 18.457 -2.288 1.00 18.30 128 GLY A O 1
ATOM 1001 N N . LYS A 1 137 ? 7.266 16.542 -1.873 1.00 15.99 129 LYS A N 1
ATOM 1002 C CA . LYS A 1 137 ? 8.143 15.789 -2.767 1.00 16.35 129 LYS A CA 1
ATOM 1003 C C . LYS A 1 137 ? 7.967 16.230 -4.216 1.00 15.28 129 LYS A C 1
ATOM 1004 O O . LYS A 1 137 ? 8.952 16.350 -4.960 1.00 16.61 129 LYS A O 1
ATOM 1010 N N . PHE A 1 138 ? 6.726 16.458 -4.633 1.00 14.23 130 PHE A N 1
ATOM 1011 C CA . PHE A 1 138 ? 6.458 16.969 -5.970 1.00 12.83 130 PHE A CA 1
ATOM 1012 C C . PHE A 1 138 ? 6.897 18.426 -6.041 1.00 11.41 130 PHE A C 1
ATOM 1013 O O . PHE A 1 138 ? 6.524 19.219 -5.171 1.00 12.34 130 PHE A O 1
ATOM 1021 N N . PRO A 1 139 ? 7.696 18.813 -7.041 1.00 9.84 131 PRO A N 1
ATOM 1022 C CA . PRO A 1 139 ? 8.194 20.197 -7.098 1.00 10.06 131 PRO A CA 1
ATOM 1023 C C . PRO A 1 139 ? 7.045 21.192 -7.213 1.00 9.27 131 PRO A C 1
ATOM 1024 O O . PRO A 1 139 ? 6.049 20.940 -7.895 1.00 9.52 131 PRO A O 1
ATOM 1028 N N . LEU A 1 140 ? 7.195 22.336 -6.541 1.00 9.03 132 LEU A N 1
ATOM 1029 C CA . LEU A 1 140 ? 6.107 23.310 -6.422 1.00 8.56 132 LEU A CA 1
ATOM 1030 C C . LEU A 1 140 ? 6.105 24.277 -7.603 1.00 8.51 132 LEU A C 1
ATOM 1031 O O . LEU A 1 140 ? 7.075 25.029 -7.779 1.00 8.37 132 LEU A O 1
ATOM 1036 N N . PRO A 1 141 ? 5.041 24.324 -8.404 1.00 6.98 133 PRO A N 1
ATOM 1037 C CA . PRO A 1 141 ? 4.995 25.306 -9.499 1.00 7.01 133 PRO A CA 1
ATOM 1038 C C . PRO A 1 141 ? 4.727 26.720 -8.998 1.00 7.00 133 PRO A C 1
ATOM 1039 O O . PRO A 1 141 ? 3.854 26.949 -8.158 1.00 8.05 133 PRO A O 1
ATOM 1043 N N . VAL A 1 142 ? 5.477 27.675 -9.542 1.00 7.14 134 VAL A N 1
ATOM 1044 C CA . VAL A 1 142 ? 5.293 29.098 -9.257 1.00 6.70 134 VAL A CA 1
ATOM 1045 C C . VAL A 1 142 ? 5.223 29.821 -10.599 1.00 6.57 134 VAL A C 1
ATOM 1046 O O . VAL A 1 142 ? 6.137 29.686 -11.420 1.00 8.80 134 VAL A O 1
ATOM 1050 N N . GLU A 1 143 ? 4.133 30.557 -10.846 1.00 6.42 135 GLU A N 1
ATOM 1051 C CA . GLU A 1 143 ? 4.016 31.322 -12.083 1.00 6.71 135 GLU A CA 1
ATOM 1052 C C . GLU A 1 143 ? 4.563 32.725 -11.845 1.00 7.37 135 GLU A C 1
ATOM 1053 O O . GLU A 1 143 ? 4.217 33.363 -10.847 1.00 7.91 135 GLU A O 1
ATOM 1059 N N . ALA A 1 144 ? 5.412 33.204 -12.762 1.00 8.50 136 ALA A N 1
ATOM 1060 C CA . ALA A 1 144 ? 6.038 34.516 -12.643 1.00 7.99 136 ALA A CA 1
ATOM 1061 C C . ALA A 1 144 ? 6.107 35.188 -14.009 1.00 7.91 136 ALA A C 1
ATOM 1062 O O . ALA A 1 144 ? 6.208 34.518 -15.041 1.00 8.02 136 ALA A O 1
ATOM 1064 N N . VAL A 1 145 ? 6.045 36.522 -14.020 1.00 8.51 137 VAL A N 1
ATOM 1065 C CA . VAL A 1 145 ? 6.237 37.219 -15.289 1.00 9.19 137 VAL A CA 1
ATOM 1066 C C . VAL A 1 145 ? 7.691 37.100 -15.725 1.00 8.65 137 VAL A C 1
ATOM 1067 O O . VAL A 1 145 ? 8.617 36.973 -14.904 1.00 8.94 137 VAL A O 1
ATOM 1071 N N . GLU A 1 146 ? 7.893 37.173 -17.040 1.00 9.22 138 GLU A N 1
ATOM 1072 C CA . GLU A 1 146 ? 9.182 36.820 -17.617 1.00 8.98 138 GLU A CA 1
ATOM 1073 C C . GLU A 1 146 ? 10.301 37.704 -17.079 1.00 9.12 138 GLU A C 1
ATOM 1074 O O . GLU A 1 146 ? 11.404 37.217 -16.806 1.00 9.24 138 GLU A O 1
ATOM 1080 N N . SER A 1 147 ? 10.045 39.008 -16.933 1.00 8.10 139 SER A N 1
ATOM 1081 C CA . SER A 1 147 ? 11.106 39.927 -16.521 1.00 8.27 139 SER A CA 1
ATOM 1082 C C . SER A 1 147 ? 11.502 39.751 -15.065 1.00 8.06 139 SER A C 1
ATOM 1083 O O . SER A 1 147 ? 12.512 40.317 -14.637 1.00 9.34 139 SER A O 1
ATOM 1086 N N . ALA A 1 148 ? 10.728 38.988 -14.297 1.00 8.13 140 ALA A N 1
ATOM 1087 C CA . ALA A 1 148 ? 11.002 38.737 -12.892 1.00 7.98 140 ALA A CA 1
ATOM 1088 C C . ALA A 1 148 ? 11.625 37.366 -12.647 1.00 8.20 140 ALA A C 1
ATOM 1089 O O . ALA A 1 148 ? 11.816 36.991 -11.489 1.00 8.87 140 ALA A O 1
ATOM 1091 N N . ARG A 1 149 ? 11.955 36.615 -13.701 1.00 7.76 141 ARG A N 1
ATOM 1092 C CA . ARG A 1 149 ? 12.432 35.240 -13.531 1.00 8.35 141 ARG A CA 1
ATOM 1093 C C . ARG A 1 149 ? 13.614 35.143 -12.566 1.00 8.09 141 ARG A C 1
ATOM 1094 O O . ARG A 1 149 ? 13.580 34.369 -11.601 1.00 8.76 141 ARG A O 1
ATOM 1102 N N . SER A 1 150 ? 14.694 35.879 -12.838 1.00 8.91 142 SER A N 1
ATOM 1103 C CA . SER A 1 150 ? 15.882 35.766 -11.990 1.00 8.95 142 SER A CA 1
ATOM 1104 C C . SER A 1 150 ? 15.615 36.271 -10.577 1.00 8.45 142 SER A C 1
ATOM 1105 O O . SER A 1 150 ? 16.108 35.693 -9.597 1.00 9.06 142 SER A O 1
ATOM 1108 N N . LEU A 1 151 ? 14.860 37.364 -10.467 1.00 8.07 143 LEU A N 1
ATOM 1109 C CA . LEU A 1 151 ? 14.518 37.947 -9.175 1.00 8.05 143 LEU A CA 1
ATOM 1110 C C . LEU A 1 151 ? 13.707 36.974 -8.327 1.00 7.56 143 LEU A C 1
ATOM 1111 O O . LEU A 1 151 ? 14.046 36.709 -7.164 1.00 8.95 143 LEU A O 1
ATOM 1116 N N . VAL A 1 152 ? 12.623 36.430 -8.888 1.00 7.41 144 VAL A N 1
ATOM 1117 C CA A VAL A 1 152 ? 11.800 35.463 -8.167 0.60 8.26 144 VAL A CA 1
ATOM 1118 C CA B VAL A 1 152 ? 11.824 35.490 -8.112 0.40 8.15 144 VAL A CA 1
ATOM 1119 C C . VAL A 1 152 ? 12.625 34.244 -7.771 1.00 8.11 144 VAL A C 1
ATOM 1120 O O . VAL A 1 152 ? 12.471 33.686 -6.676 1.00 8.74 144 VAL A O 1
ATOM 1127 N N . SER A 1 153 ? 13.520 33.807 -8.665 1.00 8.59 145 SER A N 1
ATOM 1128 C CA . SER A 1 153 ? 14.363 32.651 -8.373 1.00 8.65 145 SER A CA 1
ATOM 1129 C C . SER A 1 153 ? 15.283 32.917 -7.183 1.00 8.68 145 SER A C 1
ATOM 1130 O O . SER A 1 153 ? 15.445 32.047 -6.316 1.00 8.95 145 SER A O 1
ATOM 1133 N N . ARG A 1 154 ? 15.884 34.113 -7.112 1.00 8.94 146 ARG A N 1
ATOM 1134 C CA . ARG A 1 154 ? 16.713 34.437 -5.950 1.00 9.07 146 ARG A CA 1
ATOM 1135 C C . ARG A 1 154 ? 15.888 34.411 -4.673 1.00 8.26 146 ARG A C 1
ATOM 1136 O O . ARG A 1 154 ? 16.348 33.916 -3.638 1.00 8.76 146 ARG A O 1
ATOM 1144 N N . LYS A 1 155 ? 14.669 34.951 -4.726 1.00 8.62 147 LYS A N 1
ATOM 1145 C CA . LYS A 1 155 ? 13.821 35.000 -3.538 1.00 8.71 147 LYS A CA 1
ATOM 1146 C C . LYS A 1 155 ? 13.371 33.603 -3.112 1.00 8.50 147 LYS A C 1
ATOM 1147 O O . LYS A 1 155 ? 13.318 33.301 -1.913 1.00 9.76 147 LYS A O 1
ATOM 1153 N N . LEU A 1 156 ? 13.057 32.730 -4.073 1.00 9.18 148 LEU A N 1
ATOM 1154 C CA . LEU A 1 156 ? 12.674 31.364 -3.727 1.00 8.86 148 LEU A CA 1
ATOM 1155 C C . LEU A 1 156 ? 13.856 30.591 -3.169 1.00 8.60 148 LEU A C 1
ATOM 1156 O O . LEU A 1 156 ? 13.700 29.796 -2.231 1.00 9.43 148 LEU A O 1
ATOM 1161 N N . LEU A 1 157 ? 15.044 30.802 -3.739 1.00 9.11 149 LEU A N 1
ATOM 1162 C CA . LEU A 1 157 ? 16.246 30.172 -3.204 1.00 9.32 149 LEU A CA 1
ATOM 1163 C C . LEU A 1 157 ? 16.501 30.612 -1.768 1.00 9.96 149 LEU A C 1
ATOM 1164 O O . LEU A 1 157 ? 16.825 29.781 -0.908 1.00 10.12 149 LEU A O 1
ATOM 1169 N N . ALA A 1 158 ? 16.327 31.907 -1.480 1.00 10.89 150 ALA A N 1
ATOM 1170 C CA . ALA A 1 158 ? 16.525 32.394 -0.116 1.00 10.77 150 ALA A CA 1
ATOM 1171 C C . ALA A 1 158 ? 15.535 31.762 0.850 1.00 10.99 150 ALA A C 1
ATOM 1172 O O . ALA A 1 158 ? 15.858 31.560 2.027 1.00 12.37 150 ALA A O 1
ATOM 1174 N N . MET A 1 159 ? 14.331 31.436 0.373 1.00 11.43 151 MET A N 1
ATOM 1175 C CA A MET A 1 159 ? 13.386 30.722 1.222 0.48 11.14 151 MET A CA 1
ATOM 1176 C CA B MET A 1 159 ? 13.371 30.710 1.201 0.52 11.32 151 MET A CA 1
ATOM 1177 C C . MET A 1 159 ? 13.851 29.299 1.499 1.00 11.86 151 MET A C 1
ATOM 1178 O O . MET A 1 159 ? 13.465 28.716 2.516 1.00 14.74 151 MET A O 1
ATOM 1187 N N . GLY A 1 160 ? 14.674 28.730 0.621 1.00 11.50 152 GLY A N 1
ATOM 1188 C CA . GLY A 1 160 ? 15.264 27.435 0.883 1.00 11.79 152 GLY A CA 1
ATOM 1189 C C . GLY A 1 160 ? 15.157 26.414 -0.228 1.00 11.36 152 GLY A C 1
ATOM 1190 O O . GLY A 1 160 ? 15.839 25.387 -0.185 1.00 12.13 152 GLY A O 1
ATOM 1191 N N . GLY A 1 161 ? 14.305 26.666 -1.221 1.00 11.28 153 GLY A N 1
ATOM 1192 C CA . GLY A 1 161 ? 14.105 25.706 -2.286 1.00 10.74 153 GLY A CA 1
ATOM 1193 C C . GLY A 1 161 ? 15.030 25.933 -3.463 1.00 10.75 153 GLY A C 1
ATOM 1194 O O . GLY A 1 161 ? 15.656 26.979 -3.599 1.00 12.77 153 GLY A O 1
ATOM 1195 N N . GLN A 1 162 ? 15.109 24.920 -4.326 1.00 9.96 154 GLN A N 1
ATOM 1196 C CA . GLN A 1 162 ? 15.942 25.004 -5.517 1.00 10.57 154 GLN A CA 1
ATOM 1197 C C . GLN A 1 162 ? 15.071 25.357 -6.712 1.00 9.59 154 GLN A C 1
ATOM 1198 O O . GLN A 1 162 ? 14.291 24.507 -7.170 1.00 9.61 154 GLN A O 1
ATOM 1204 N N . PRO A 1 163 ? 15.165 26.573 -7.254 1.00 9.98 155 PRO A N 1
ATOM 1205 C CA . PRO A 1 163 ? 14.278 26.964 -8.357 1.00 10.07 155 PRO A CA 1
ATOM 1206 C C . PRO A 1 163 ? 14.795 26.466 -9.697 1.00 11.22 155 PRO A C 1
ATOM 1207 O O . PRO A 1 163 ? 15.994 26.531 -9.986 1.00 13.19 155 PRO A O 1
ATOM 1211 N N . GLU A 1 164 ? 13.876 25.967 -10.526 1.00 10.31 156 GLU A N 1
ATOM 1212 C CA . GLU A 1 164 ? 14.212 25.475 -11.861 1.00 11.04 156 GLU A CA 1
ATOM 1213 C C . GLU A 1 164 ? 13.182 25.984 -12.859 1.00 9.64 156 GLU A C 1
ATOM 1214 O O . GLU A 1 164 ? 11.999 25.633 -12.775 1.00 10.04 156 GLU A O 1
ATOM 1220 N N . LEU A 1 165 ? 13.626 26.798 -13.813 1.00 9.19 157 LEU A N 1
ATOM 1221 C CA . LEU A 1 165 ? 12.736 27.253 -14.868 1.00 9.05 157 LEU A CA 1
ATOM 1222 C C . LEU A 1 165 ? 12.176 26.061 -15.634 1.00 8.71 157 LEU A C 1
ATOM 1223 O O . LEU A 1 165 ? 12.902 25.121 -15.977 1.00 9.87 157 LEU A O 1
ATOM 1228 N N . ARG A 1 166 ? 10.873 26.098 -15.895 1.00 8.48 158 ARG A N 1
ATOM 1229 C CA . ARG A 1 166 ? 10.241 25.100 -16.750 1.00 9.10 158 ARG A CA 1
ATOM 1230 C C . ARG A 1 166 ? 10.568 25.466 -18.194 1.00 9.43 158 ARG A C 1
ATOM 1231 O O . ARG A 1 166 ? 9.888 26.289 -18.818 1.00 10.07 158 ARG A O 1
ATOM 1239 N N . ILE A 1 167 ? 11.621 24.829 -18.717 1.00 11.65 159 ILE A N 1
ATOM 1240 C CA . ILE A 1 167 ? 12.247 25.223 -19.974 1.00 13.63 159 ILE A CA 1
ATOM 1241 C C . ILE A 1 167 ? 11.246 25.151 -21.116 1.00 13.71 159 ILE A C 1
ATOM 1242 O O . ILE A 1 167 ? 10.556 24.141 -21.299 1.00 14.99 159 ILE A O 1
ATOM 1247 N N . GLY A 1 168 ? 11.157 26.237 -21.887 1.00 13.00 160 GLY A N 1
ATOM 1248 C CA . GLY A 1 168 ? 10.360 26.281 -23.094 1.00 13.94 160 GLY A CA 1
ATOM 1249 C C . GLY A 1 168 ? 8.867 26.414 -22.894 1.00 13.07 160 GLY A C 1
ATOM 1250 O O . GLY A 1 168 ? 8.127 26.432 -23.887 1.00 15.27 160 GLY A O 1
ATOM 1251 N N . TYR A 1 169 ? 8.391 26.530 -21.660 1.00 11.80 161 TYR A N 1
ATOM 1252 C CA . TYR A 1 169 ? 6.960 26.544 -21.396 1.00 10.26 161 TYR A CA 1
ATOM 1253 C C . TYR A 1 169 ? 6.447 27.970 -21.231 1.00 9.30 161 TYR A C 1
ATOM 1254 O O . TYR A 1 169 ? 7.055 28.780 -20.528 1.00 10.59 161 TYR A O 1
ATOM 1263 N N . THR A 1 170 ? 5.301 28.257 -21.848 1.00 9.15 162 THR A N 1
ATOM 1264 C CA . THR A 1 170 ? 4.594 29.524 -21.693 1.00 8.89 162 THR A CA 1
ATOM 1265 C C . THR A 1 170 ? 3.205 29.225 -21.145 1.00 9.48 162 THR A C 1
ATOM 1266 O O . THR A 1 170 ? 2.493 28.371 -21.685 1.00 11.08 162 THR A O 1
ATOM 1270 N N . THR A 1 171 ? 2.824 29.916 -20.073 1.00 8.95 163 THR A N 1
ATOM 1271 C CA . THR A 1 171 ? 1.538 29.644 -19.448 1.00 8.74 163 THR A CA 1
ATOM 1272 C C . THR A 1 171 ? 0.391 30.237 -20.271 1.00 9.09 163 THR A C 1
ATOM 1273 O O . THR A 1 171 ? 0.595 30.995 -21.228 1.00 9.49 163 THR A O 1
ATOM 1277 N N . PHE A 1 172 ? -0.838 29.909 -19.847 1.00 9.51 164 PHE A N 1
ATOM 1278 C CA . PHE A 1 172 ? -2.043 30.405 -20.512 1.00 8.55 164 PHE A CA 1
ATOM 1279 C C . PHE A 1 172 ? -2.010 31.918 -20.670 1.00 8.42 164 PHE A C 1
ATOM 1280 O O . PHE A 1 172 ? -2.381 32.454 -21.723 1.00 9.65 164 PHE A O 1
ATOM 1288 N N . TYR A 1 173 ? -1.606 32.629 -19.623 1.00 7.88 165 TYR A N 1
ATOM 1289 C CA . TYR A 1 173 ? -1.567 34.084 -19.650 1.00 8.85 165 TYR A CA 1
ATOM 1290 C C . TYR A 1 173 ? -0.220 34.639 -20.120 1.00 9.75 165 TYR A C 1
ATOM 1291 O O . TYR A 1 173 ? 0.021 35.843 -19.989 1.00 12.33 165 TYR A O 1
ATOM 1300 N N . GLY A 1 174 ? 0.648 33.795 -20.684 1.00 8.78 166 GLY A N 1
ATOM 1301 C CA . GLY A 1 174 ? 1.850 34.257 -21.358 1.00 8.51 166 GLY A CA 1
ATOM 1302 C C . GLY A 1 174 ? 3.099 34.324 -20.511 1.00 8.61 166 GLY A C 1
ATOM 1303 O O . GLY A 1 174 ? 4.088 34.923 -20.946 1.00 9.82 166 GLY A O 1
ATOM 1304 N N . ASN A 1 175 ? 3.093 33.725 -19.325 1.00 7.85 167 ASN A N 1
ATOM 1305 C CA . ASN A 1 175 ? 4.158 33.890 -18.347 1.00 7.69 167 ASN A CA 1
ATOM 1306 C C . ASN A 1 175 ? 4.994 32.620 -18.271 1.00 8.28 167 ASN A C 1
ATOM 1307 O O . ASN A 1 175 ? 4.867 31.717 -19.105 1.00 9.28 167 ASN A O 1
ATOM 1312 N N . GLN A 1 176 ? 5.871 32.557 -17.273 1.00 7.80 168 GLN A N 1
ATOM 1313 C CA . GLN A 1 176 ? 6.747 31.411 -17.076 1.00 7.78 168 GLN A CA 1
ATOM 1314 C C . GLN A 1 176 ? 6.410 30.691 -15.777 1.00 7.32 168 GLN A C 1
ATOM 1315 O O . GLN A 1 176 ? 5.740 31.237 -14.894 1.00 8.35 168 GLN A O 1
ATOM 1321 N N . ILE A 1 177 ? 6.865 29.442 -15.682 1.00 7.77 169 ILE A N 1
ATOM 1322 C CA A ILE A 1 177 ? 6.785 28.672 -14.446 0.63 7.37 169 ILE A CA 1
ATOM 1323 C CA B ILE A 1 177 ? 6.779 28.647 -14.459 0.37 7.61 169 ILE A CA 1
ATOM 1324 C C . ILE A 1 177 ? 8.194 28.370 -13.964 1.00 7.42 169 ILE A C 1
ATOM 1325 O O . ILE A 1 177 ? 9.050 27.928 -14.741 1.00 8.11 169 ILE A O 1
ATOM 1334 N N . VAL A 1 178 ? 8.424 28.619 -12.681 1.00 8.91 170 VAL A N 1
ATOM 1335 C CA . VAL A 1 178 ? 9.609 28.165 -11.966 1.00 8.92 170 VAL A CA 1
ATOM 1336 C C . VAL A 1 178 ? 9.133 27.071 -11.014 1.00 8.58 170 VAL A C 1
ATOM 1337 O O . VAL A 1 178 ? 8.249 27.311 -10.185 1.00 9.13 170 VAL A O 1
ATOM 1341 N N . ASP A 1 179 ? 9.660 25.855 -11.169 1.00 7.73 171 ASP A N 1
ATOM 1342 C CA . ASP A 1 179 ? 9.318 24.753 -10.275 1.00 8.01 171 ASP A CA 1
ATOM 1343 C C . ASP A 1 179 ? 10.366 24.691 -9.177 1.00 8.17 171 ASP A C 1
ATOM 1344 O O . ASP A 1 179 ? 11.564 24.726 -9.466 1.00 9.74 171 ASP A O 1
ATOM 1349 N N . VAL A 1 180 ? 9.920 24.623 -7.926 1.00 7.94 172 VAL A N 1
ATOM 1350 C CA . VAL A 1 180 ? 10.808 24.734 -6.767 1.00 7.85 172 VAL A CA 1
ATOM 1351 C C . VAL A 1 180 ? 10.943 23.372 -6.098 1.00 8.50 172 VAL A C 1
ATOM 1352 O O . VAL A 1 180 ? 9.953 22.800 -5.626 1.00 10.25 172 VAL A O 1
ATOM 1356 N N . HIS A 1 181 ? 12.173 22.867 -6.048 1.00 9.02 173 HIS A N 1
ATOM 1357 C CA . HIS A 1 181 ? 12.469 21.556 -5.492 1.00 9.88 173 HIS A CA 1
ATOM 1358 C C . HIS A 1 181 ? 12.959 21.662 -4.051 1.00 11.00 173 HIS A C 1
ATOM 1359 O O . HIS A 1 181 ? 13.619 22.631 -3.668 1.00 12.30 173 HIS A O 1
ATOM 1366 N N . GLY A 1 182 ? 12.637 20.647 -3.252 1.00 12.34 174 GLY A N 1
ATOM 1367 C CA . GLY A 1 182 ? 13.263 20.487 -1.954 1.00 13.72 174 GLY A CA 1
ATOM 1368 C C . GLY A 1 182 ? 12.699 21.327 -0.832 1.00 13.99 174 GLY A C 1
ATOM 1369 O O . GLY A 1 182 ? 13.340 21.432 0.221 1.00 15.37 174 GLY A O 1
ATOM 1370 N N . LEU A 1 183 ? 11.520 21.918 -1.005 1.00 15.56 175 LEU A N 1
ATOM 1371 C CA . LEU A 1 183 ? 10.931 22.713 0.063 1.00 15.95 175 LEU A CA 1
ATOM 1372 C C . LEU A 1 183 ? 10.480 21.824 1.214 1.00 16.54 175 LEU A C 1
ATOM 1373 O O . LEU A 1 183 ? 9.930 20.738 1.008 1.00 17.02 175 LEU A O 1
ATOM 1378 N N . ASN A 1 184 ? 10.715 22.295 2.434 1.00 16.48 176 ASN A N 1
ATOM 1379 C CA . ASN A 1 184 ? 10.083 21.737 3.624 1.00 15.72 176 ASN A CA 1
ATOM 1380 C C . ASN A 1 184 ? 8.859 22.593 3.897 1.00 17.44 176 ASN A C 1
ATOM 1381 O O . ASN A 1 184 ? 8.980 23.792 4.167 1.00 20.33 176 ASN A O 1
ATOM 1386 N N . ILE A 1 185 ? 7.681 21.995 3.810 1.00 17.69 177 ILE A N 1
ATOM 1387 C CA . ILE A 1 185 ? 6.434 22.733 3.960 1.00 18.41 177 ILE A CA 1
ATOM 1388 C C . ILE A 1 185 ? 5.858 22.360 5.325 1.00 19.32 177 ILE A C 1
ATOM 1389 O O . ILE A 1 185 ? 5.060 21.442 5.463 1.00 21.77 177 ILE A O 1
ATOM 1394 N N A ASP A 1 186 ? 6.300 23.099 6.353 0.64 19.71 178 ASP A N 1
ATOM 1395 N N B ASP A 1 186 ? 6.249 23.096 6.359 0.36 20.42 178 ASP A N 1
ATOM 1396 C CA A ASP A 1 186 ? 5.765 22.952 7.706 0.64 19.33 178 ASP A CA 1
ATOM 1397 C CA B ASP A 1 186 ? 5.688 22.799 7.670 0.36 20.88 178 ASP A CA 1
ATOM 1398 C C A ASP A 1 186 ? 4.303 23.362 7.759 0.64 18.99 178 ASP A C 1
ATOM 1399 C C B ASP A 1 186 ? 4.330 23.451 7.892 0.36 19.41 178 ASP A C 1
ATOM 1400 O O A ASP A 1 186 ? 3.472 22.687 8.382 0.64 19.50 178 ASP A O 1
ATOM 1401 O O B ASP A 1 186 ? 3.579 22.999 8.763 0.36 19.13 178 ASP A O 1
ATOM 1410 N N . GLN A 1 187 ? 3.986 24.483 7.120 1.00 18.06 179 GLN A N 1
ATOM 1411 C CA . GLN A 1 187 ? 2.711 25.172 7.275 1.00 17.84 179 GLN A CA 1
ATOM 1412 C C . GLN A 1 187 ? 2.255 25.565 5.878 1.00 13.93 179 GLN A C 1
ATOM 1413 O O . GLN A 1 187 ? 2.617 26.636 5.372 1.00 12.72 179 GLN A O 1
ATOM 1419 N N . PRO A 1 188 ? 1.467 24.715 5.209 1.00 11.61 180 PRO A N 1
ATOM 1420 C CA . PRO A 1 188 ? 1.088 25.019 3.817 1.00 10.18 180 PRO A CA 1
ATOM 1421 C C . PRO A 1 188 ? 0.462 26.390 3.605 1.00 9.83 180 PRO A C 1
ATOM 1422 O O . PRO A 1 188 ? 0.812 27.052 2.627 1.00 9.60 180 PRO A O 1
ATOM 1426 N N . LEU A 1 189 ? -0.445 26.841 4.478 1.00 10.04 181 LEU A N 1
ATOM 1427 C CA . LEU A 1 189 ? -1.053 28.156 4.279 1.00 9.72 181 LEU A CA 1
ATOM 1428 C C . LEU A 1 189 ? -0.023 29.276 4.415 1.00 9.87 181 LEU A C 1
ATOM 1429 O O . LEU A 1 189 ? -0.034 30.239 3.635 1.00 10.03 181 LEU A O 1
ATOM 1434 N N . THR A 1 190 ? 0.872 29.173 5.401 1.00 10.82 182 THR A N 1
ATOM 1435 C CA . THR A 1 190 ? 1.904 30.191 5.571 1.00 11.61 182 THR A CA 1
ATOM 1436 C C . THR A 1 190 ? 2.809 30.266 4.345 1.00 10.13 182 THR A C 1
ATOM 1437 O O . THR A 1 190 ? 3.140 31.360 3.871 1.00 10.90 182 THR A O 1
ATOM 1441 N N . MET A 1 191 ? 3.195 29.115 3.795 1.00 9.87 183 MET A N 1
ATOM 1442 C CA A MET A 1 191 ? 4.057 29.101 2.615 0.36 10.16 183 MET A CA 1
ATOM 1443 C CA B MET A 1 191 ? 4.065 29.141 2.624 0.64 9.41 183 MET A CA 1
ATOM 1444 C C . MET A 1 191 ? 3.321 29.624 1.385 1.00 8.92 183 MET A C 1
ATOM 1445 O O . MET A 1 191 ? 3.898 30.343 0.559 1.00 9.39 183 MET A O 1
ATOM 1454 N N . GLU A 1 192 ? 2.047 29.246 1.231 1.00 7.83 184 GLU A N 1
ATOM 1455 C CA . GLU A 1 192 ? 1.237 29.760 0.130 1.00 7.28 184 GLU A CA 1
ATOM 1456 C C . GLU A 1 192 ? 1.268 31.285 0.117 1.00 7.70 184 GLU A C 1
ATOM 1457 O O . GLU A 1 192 ? 1.494 31.919 -0.926 1.00 7.82 184 GLU A O 1
ATOM 1463 N N . ASP A 1 193 ? 1.057 31.892 1.287 1.00 8.64 185 ASP A N 1
ATOM 1464 C CA . ASP A 1 193 ? 1.000 33.346 1.364 1.00 9.11 185 ASP A CA 1
ATOM 1465 C C . ASP A 1 193 ? 2.383 33.973 1.240 1.00 8.71 185 ASP A C 1
ATOM 1466 O O . ASP A 1 193 ? 2.532 35.031 0.618 1.00 9.57 185 ASP A O 1
ATOM 1471 N N . GLU A 1 194 ? 3.410 33.344 1.817 1.00 9.90 186 GLU A N 1
ATOM 1472 C CA A GLU A 1 194 ? 4.752 33.921 1.759 0.49 9.67 186 GLU A CA 1
ATOM 1473 C CA B GLU A 1 194 ? 4.741 33.937 1.755 0.51 10.37 186 GLU A CA 1
ATOM 1474 C C . GLU A 1 194 ? 5.285 33.946 0.332 1.00 9.40 186 GLU A C 1
ATOM 1475 O O . GLU A 1 194 ? 5.883 34.941 -0.098 1.00 9.90 186 GLU A O 1
ATOM 1486 N N . ILE A 1 195 ? 5.083 32.860 -0.421 1.00 8.42 187 ILE A N 1
ATOM 1487 C CA . ILE A 1 195 ? 5.534 32.857 -1.810 1.00 7.67 187 ILE A CA 1
ATOM 1488 C C . ILE A 1 195 ? 4.802 33.928 -2.606 1.00 8.15 187 ILE A C 1
ATOM 1489 O O . ILE A 1 195 ? 5.405 34.638 -3.422 1.00 8.11 187 ILE A O 1
ATOM 1494 N N . ASN A 1 196 ? 3.496 34.088 -2.360 1.00 7.68 188 ASN A N 1
ATOM 1495 C CA . ASN A 1 196 ? 2.743 35.106 -3.087 1.00 7.72 188 ASN A CA 1
ATOM 1496 C C . ASN A 1 196 ? 3.146 36.524 -2.706 1.00 8.82 188 ASN A C 1
ATOM 1497 O O . ASN A 1 196 ? 2.830 37.457 -3.445 1.00 9.06 188 ASN A O 1
ATOM 1502 N N . LYS A 1 197 ? 3.854 36.715 -1.594 1.00 8.89 189 LYS A N 1
ATOM 1503 C CA . LYS A 1 197 ? 4.345 38.052 -1.276 1.00 9.86 189 LYS A CA 1
ATOM 1504 C C . LYS A 1 197 ? 5.554 38.454 -2.112 1.00 8.67 189 LYS A C 1
ATOM 1505 O O . LYS A 1 197 ? 5.933 39.631 -2.086 1.00 9.51 189 LYS A O 1
ATOM 1511 N N . ILE A 1 198 ? 6.135 37.530 -2.877 1.00 7.97 190 ILE A N 1
ATOM 1512 C CA . ILE A 1 198 ? 7.245 37.872 -3.756 1.00 8.00 190 ILE A CA 1
ATOM 1513 C C . ILE A 1 198 ? 6.708 38.650 -4.951 1.00 7.20 190 ILE A C 1
ATOM 1514 O O . ILE A 1 198 ? 5.894 38.139 -5.728 1.00 8.25 190 ILE A O 1
ATOM 1519 N N . THR A 1 199 ? 7.172 39.887 -5.121 1.00 7.50 191 THR A N 1
ATOM 1520 C CA . THR A 1 199 ? 6.734 40.672 -6.273 1.00 6.65 191 THR A CA 1
ATOM 1521 C C . THR A 1 199 ? 7.301 40.089 -7.563 1.00 6.75 191 THR A C 1
ATOM 1522 O O . THR A 1 199 ? 8.498 39.802 -7.660 1.00 7.75 191 THR A O 1
ATOM 1526 N N . GLY A 1 200 ? 6.427 39.891 -8.545 1.00 7.75 192 GLY A N 1
ATOM 1527 C CA . GLY A 1 200 ? 6.754 39.169 -9.749 1.00 8.22 192 GLY A CA 1
ATOM 1528 C C . GLY A 1 200 ? 6.123 37.796 -9.815 1.00 7.93 192 GLY A C 1
ATOM 1529 O O . GLY A 1 200 ? 5.929 37.269 -10.924 1.00 8.65 192 GLY A O 1
ATOM 1530 N N . VAL A 1 201 ? 5.795 37.205 -8.661 1.00 8.05 193 VAL A N 1
ATOM 1531 C CA . VAL A 1 201 ? 5.020 35.969 -8.609 1.00 7.32 193 VAL A CA 1
ATOM 1532 C C . VAL A 1 201 ? 3.557 36.308 -8.831 1.00 7.60 193 VAL A C 1
ATOM 1533 O O . VAL A 1 201 ? 3.028 37.238 -8.214 1.00 8.20 193 VAL A O 1
ATOM 1537 N N . LEU A 1 202 ? 2.897 35.541 -9.698 1.00 7.35 194 LEU A N 1
ATOM 1538 C CA A LEU A 1 202 ? 1.468 35.701 -9.905 0.58 7.42 194 LEU A CA 1
ATOM 1539 C CA B LEU A 1 202 ? 1.463 35.669 -9.949 0.42 7.67 194 LEU A CA 1
ATOM 1540 C C . LEU A 1 202 ? 0.637 34.724 -9.089 1.00 8.08 194 LEU A C 1
ATOM 1541 O O . LEU A 1 202 ? -0.452 35.089 -8.642 1.00 8.93 194 LEU A O 1
ATOM 1550 N N . GLU A 1 203 ? 1.127 33.509 -8.871 1.00 7.19 195 GLU A N 1
ATOM 1551 C CA . GLU A 1 203 ? 0.404 32.500 -8.107 1.00 7.81 195 GLU A CA 1
ATOM 1552 C C . GLU A 1 203 ? 1.338 31.318 -7.906 1.00 7.46 195 GLU A C 1
ATOM 1553 O O . GLU A 1 203 ? 2.266 31.105 -8.692 1.00 8.15 195 GLU A O 1
ATOM 1559 N N . ASN A 1 204 ? 1.077 30.538 -6.857 1.00 7.38 196 ASN A N 1
ATOM 1560 C CA . ASN A 1 204 ? 1.821 29.310 -6.625 1.00 7.32 196 ASN A CA 1
ATOM 1561 C C . ASN A 1 204 ? 0.866 28.137 -6.458 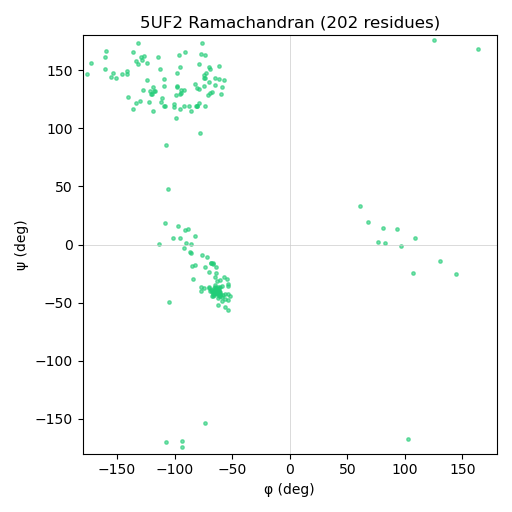1.00 7.30 196 ASN A C 1
ATOM 1562 O O . ASN A 1 204 ? -0.332 28.306 -6.207 1.00 7.91 196 ASN A O 1
ATOM 1567 N N . GLY A 1 205 ? 1.417 26.932 -6.604 1.00 7.26 197 GLY A N 1
ATOM 1568 C CA . GLY A 1 205 ? 0.623 25.724 -6.619 1.00 8.11 197 GLY A CA 1
ATOM 1569 C C . GLY A 1 205 ? 0.232 25.139 -5.278 1.00 7.19 197 GLY A C 1
ATOM 1570 O O . GLY A 1 205 ? -0.334 24.045 -5.255 1.00 7.89 197 GLY A O 1
ATOM 1571 N N . ILE A 1 206 ? 0.492 25.806 -4.155 1.00 7.43 198 ILE A N 1
ATOM 1572 C CA . ILE A 1 206 ? -0.041 25.325 -2.880 1.00 7.79 198 ILE A CA 1
ATOM 1573 C C . ILE A 1 206 ? -1.503 25.730 -2.789 1.00 8.00 198 ILE A C 1
ATOM 1574 O O . ILE A 1 206 ? -1.829 26.921 -2.855 1.00 7.68 198 ILE A O 1
ATOM 1579 N N . PHE A 1 207 ? -2.382 24.745 -2.636 1.00 7.97 199 PHE A N 1
ATOM 1580 C CA . PHE A 1 207 ? -3.805 24.981 -2.409 1.00 7.50 199 PHE A CA 1
ATOM 1581 C C . PHE A 1 207 ? -4.062 24.640 -0.944 1.00 7.69 199 PHE A C 1
ATOM 1582 O O . PHE A 1 207 ? -4.430 23.513 -0.606 1.00 8.59 199 PHE A O 1
ATOM 1590 N N . ALA A 1 208 ? -3.835 25.618 -0.070 1.00 7.34 200 ALA A N 1
ATOM 1591 C CA . ALA A 1 208 ? -4.188 25.506 1.338 1.00 8.03 200 ALA A CA 1
ATOM 1592 C C . ALA A 1 208 ? -5.431 26.325 1.657 1.00 8.11 200 ALA A C 1
ATOM 1593 O O . ALA A 1 208 ? -6.377 25.814 2.266 1.00 9.85 200 ALA A O 1
ATOM 1595 N N . ARG A 1 209 ? -5.462 27.595 1.239 1.00 7.91 201 ARG A N 1
ATOM 1596 C CA . ARG A 1 209 ? -6.688 28.367 1.404 1.00 8.50 201 ARG A CA 1
ATOM 1597 C C . ARG A 1 209 ? -7.835 27.731 0.625 1.00 8.51 201 ARG A C 1
ATOM 1598 O O . ARG A 1 209 ? -8.974 27.687 1.104 1.00 10.16 201 ARG A O 1
ATOM 1606 N N . ASP A 1 210 ? -7.541 27.186 -0.558 1.00 8.24 202 ASP A N 1
ATOM 1607 C CA . ASP A 1 210 ? -8.537 26.501 -1.371 1.00 8.42 202 ASP A CA 1
ATOM 1608 C C . ASP A 1 210 ? -8.335 24.994 -1.317 1.00 8.25 202 ASP A C 1
ATOM 1609 O O . ASP A 1 210 ? -8.337 24.317 -2.350 1.00 9.71 202 ASP A O 1
ATOM 1614 N N . ALA A 1 211 ? -8.171 24.464 -0.109 1.00 8.70 203 ALA A N 1
ATOM 1615 C CA . ALA A 1 211 ? -8.098 23.025 0.078 1.00 9.59 203 ALA A CA 1
ATOM 1616 C C . ALA A 1 211 ? -9.406 22.376 -0.374 1.00 9.49 203 ALA A C 1
ATOM 1617 O O . ALA A 1 211 ? -10.469 23.007 -0.383 1.00 10.30 203 ALA A O 1
ATOM 1619 N N . ALA A 1 212 ? -9.328 21.107 -0.772 1.00 8.42 204 ALA A N 1
ATOM 1620 C CA . ALA A 1 212 ? -10.538 20.426 -1.213 1.00 7.98 204 ALA A CA 1
ATOM 1621 C C . ALA A 1 212 ? -11.475 20.181 -0.034 1.00 8.06 204 ALA A C 1
ATOM 1622 O O . ALA A 1 212 ? -11.045 20.031 1.114 1.00 8.90 204 ALA A O 1
ATOM 1624 N N . ASP A 1 213 ? -12.776 20.141 -0.333 1.00 8.97 205 ASP A N 1
ATOM 1625 C CA . ASP A 1 213 ? -13.774 19.769 0.665 1.00 8.42 205 ASP A CA 1
ATOM 1626 C C . ASP A 1 213 ? -13.935 18.263 0.776 1.00 8.71 205 ASP A C 1
ATOM 1627 O O . ASP A 1 213 ? -14.273 17.759 1.853 1.00 9.50 205 ASP A O 1
ATOM 1632 N N . VAL A 1 214 ? -13.706 17.537 -0.317 1.00 8.68 206 VAL A N 1
ATOM 1633 C CA . VAL A 1 214 ? -13.850 16.088 -0.351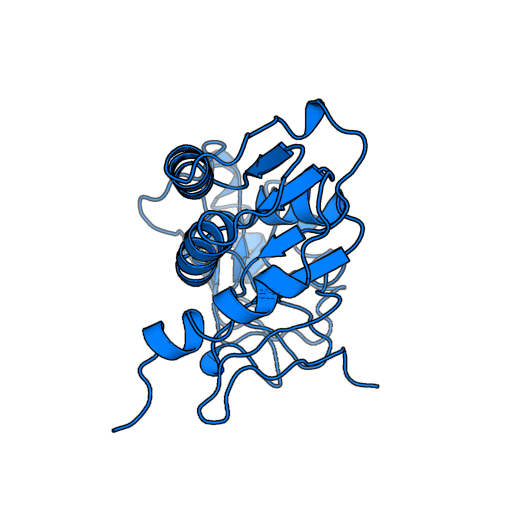 1.00 9.19 206 VAL A CA 1
ATOM 1634 C C . VAL A 1 214 ? -12.924 15.566 -1.441 1.00 8.40 206 VAL A C 1
ATOM 1635 O O . VAL A 1 214 ? -12.659 16.251 -2.436 1.00 8.82 206 VAL A O 1
ATOM 1639 N N . LEU A 1 215 ? -12.400 14.363 -1.227 1.00 8.60 207 LEU A N 1
ATOM 1640 C CA . LEU A 1 215 ? -11.484 13.705 -2.146 1.00 9.21 207 LEU A CA 1
ATOM 1641 C C . LEU A 1 215 ? -12.081 12.376 -2.578 1.00 8.95 207 LEU A C 1
ATOM 1642 O O . LEU A 1 215 ? -12.550 11.597 -1.743 1.00 10.58 207 LEU A O 1
ATOM 1647 N N . ILE A 1 216 ? -12.062 12.124 -3.879 1.00 9.09 208 ILE A N 1
ATOM 1648 C CA A ILE A 1 216 ? -12.474 10.847 -4.439 0.66 9.31 208 ILE A CA 1
ATOM 1649 C CA B ILE A 1 216 ? -12.482 10.854 -4.458 0.34 9.17 208 ILE A CA 1
ATOM 1650 C C . ILE A 1 216 ? -11.215 10.184 -4.968 1.00 9.25 208 ILE A C 1
ATOM 1651 O O . ILE A 1 216 ? -10.595 10.670 -5.921 1.00 10.04 208 ILE A O 1
ATOM 1660 N N . LEU A 1 217 ? -10.828 9.081 -4.342 1.00 9.31 209 LEU A N 1
ATOM 1661 C CA . LEU A 1 217 ? -9.550 8.432 -4.606 1.00 9.71 209 LEU A CA 1
ATOM 1662 C C . LEU A 1 217 ? -9.795 7.094 -5.294 1.00 10.91 209 LEU A C 1
ATOM 1663 O O . LEU A 1 217 ? -10.492 6.230 -4.752 1.00 13.23 209 LEU A O 1
ATOM 1668 N N . GLY A 1 218 ? -9.219 6.920 -6.481 1.00 10.46 210 GLY A N 1
ATOM 1669 C CA . GLY A 1 218 ? -9.300 5.644 -7.167 1.00 11.25 210 GLY A CA 1
ATOM 1670 C C . GLY A 1 218 ? -8.293 4.642 -6.644 1.00 12.19 210 GLY A C 1
ATOM 1671 O O . GLY A 1 218 ? -7.082 4.891 -6.697 1.00 13.17 210 GLY A O 1
ATOM 1672 N N . THR A 1 219 ? -8.780 3.515 -6.118 1.00 13.37 211 THR A N 1
ATOM 1673 C CA . THR A 1 219 ? -7.948 2.485 -5.510 1.00 15.85 211 THR A CA 1
ATOM 1674 C C . THR A 1 219 ? -8.345 1.122 -6.062 1.00 18.39 211 THR A C 1
ATOM 1675 O O . THR A 1 219 ? -9.332 0.984 -6.791 1.00 18.31 211 THR A O 1
ATOM 1679 N N . GLU A 1 220 ? -7.568 0.100 -5.687 1.00 21.65 212 GLU A N 1
ATOM 1680 C CA . GLU A 1 220 ? -7.901 -1.267 -6.084 1.00 26.33 212 GLU A CA 1
ATOM 1681 C C . GLU A 1 220 ? -9.262 -1.704 -5.552 1.00 28.93 212 GLU A C 1
ATOM 1682 O O . GLU A 1 220 ? -9.934 -2.530 -6.180 1.00 31.55 212 GLU A O 1
ATOM 1688 N N . GLU A 1 221 ? -9.682 -1.182 -4.402 1.00 28.59 213 GLU A N 1
ATOM 1689 C CA . GLU A 1 221 ? -10.978 -1.521 -3.827 1.00 29.32 213 GLU A CA 1
ATOM 1690 C C . GLU A 1 221 ? -12.101 -0.619 -4.322 1.00 27.92 213 GLU A C 1
ATOM 1691 O O . GLU A 1 221 ? -13.189 -0.626 -3.736 1.00 30.05 213 GLU A O 1
ATOM 1693 N N . GLY A 1 222 ? -11.869 0.151 -5.378 1.00 24.61 214 GLY A N 1
ATOM 1694 C CA . GLY A 1 222 ? -12.876 1.053 -5.901 1.00 22.23 214 GLY A CA 1
ATOM 1695 C C . GLY A 1 222 ? -12.604 2.489 -5.506 1.00 19.62 214 GLY A C 1
ATOM 1696 O O . GLY A 1 222 ? -11.524 2.849 -5.032 1.00 18.94 214 GLY A O 1
ATOM 1697 N N . ALA A 1 223 ? -13.621 3.324 -5.715 1.00 19.19 215 ALA A N 1
ATOM 1698 C CA . ALA A 1 223 ? -13.526 4.744 -5.405 1.00 18.22 215 ALA A CA 1
ATOM 1699 C C . ALA A 1 223 ? -13.771 4.958 -3.919 1.00 17.69 215 ALA A C 1
ATOM 1700 O O . ALA A 1 223 ? -14.849 4.633 -3.407 1.00 22.28 215 ALA A O 1
ATOM 1702 N N . LYS A 1 224 ? -12.779 5.503 -3.226 1.00 13.54 216 LYS A N 1
ATOM 1703 C CA . LYS A 1 224 ? -12.913 5.833 -1.816 1.00 13.80 216 LYS A CA 1
ATOM 1704 C C . LYS A 1 224 ? -13.240 7.311 -1.685 1.00 12.54 216 LYS A C 1
ATOM 1705 O O . LYS A 1 224 ? -12.640 8.151 -2.362 1.00 13.89 216 LYS A O 1
ATOM 1711 N N . VAL A 1 225 ? -14.205 7.622 -0.827 1.00 11.52 217 VAL A N 1
ATOM 1712 C CA . VAL A 1 225 ? -14.569 8.998 -0.520 1.00 10.54 217 VAL A CA 1
ATOM 1713 C C . VAL A 1 225 ? -13.891 9.367 0.788 1.00 10.70 217 VAL A C 1
ATOM 1714 O O . VAL A 1 225 ? -14.005 8.635 1.780 1.00 12.12 217 VAL A O 1
ATOM 1718 N N . ILE A 1 226 ? -13.175 10.487 0.794 1.00 9.67 218 ILE A N 1
ATOM 1719 C CA . ILE A 1 226 ? -12.331 10.874 1.918 1.00 9.72 218 ILE A CA 1
ATOM 1720 C C . ILE A 1 226 ? -12.584 12.342 2.238 1.00 9.41 218 ILE A C 1
ATOM 1721 O O . ILE A 1 226 ? -12.406 13.207 1.373 1.00 10.68 218 ILE A O 1
ATOM 1726 N N . TYR A 1 227 ? -12.992 12.622 3.475 1.00 10.40 219 TYR A N 1
ATOM 1727 C CA . TYR A 1 227 ? -13.118 13.977 3.994 1.00 10.61 219 TYR A CA 1
ATOM 1728 C C . TYR A 1 227 ? -11.862 14.366 4.772 1.00 11.76 219 TYR A C 1
ATOM 1729 O O . TYR A 1 227 ? -11.048 13.505 5.122 1.00 12.80 219 TYR A O 1
ATOM 1738 N N . PRO A 1 228 ? -11.639 15.660 5.024 1.00 11.63 220 PRO A N 1
ATOM 1739 C CA . PRO A 1 228 ? -10.427 16.057 5.755 1.00 13.36 220 PRO A CA 1
ATOM 1740 C C . PRO A 1 228 ? -10.337 15.365 7.107 1.00 15.27 220 PRO A C 1
ATOM 1741 O O . PRO A 1 228 ? -11.340 15.171 7.799 1.00 15.72 220 PRO A O 1
ATOM 1745 N N . CYS A 1 229 ? -9.115 14.983 7.473 1.00 18.14 221 CYS A N 1
ATOM 1746 C CA A CYS A 1 229 ? -8.898 14.289 8.734 0.55 21.02 221 CYS A CA 1
ATOM 1747 C CA B CYS A 1 229 ? -8.892 14.290 8.734 0.45 21.55 221 CYS A CA 1
ATOM 1748 C C . CYS A 1 229 ? -9.322 15.170 9.901 1.00 24.00 221 CYS A C 1
ATOM 1749 O O . CYS A 1 229 ? -9.177 16.394 9.864 1.00 25.06 221 CYS A O 1
ATOM 1754 N N . GLN A 1 230 ? -9.860 14.537 10.940 1.00 28.35 222 GLN A N 1
ATOM 1755 C CA . GLN A 1 230 ? -10.316 15.265 12.120 1.00 32.42 222 GLN A CA 1
ATOM 1756 C C . GLN A 1 230 ? -9.195 15.395 13.145 1.00 34.57 222 GLN A C 1
ATOM 1757 O O . GLN A 1 230 ? -8.283 14.567 13.187 1.00 35.78 222 GLN A O 1
#

B-factor: mean 16.26, std 10.39, range [5.52, 69.34]

CATH classification: 3.40.50.1360 (+1 more: 3.30.70.260)

InterPro domains:
  IPR004788 Ribose 5-phosphate isomerase, type A [PF06026] (50-214)
  IPR004788 Ribose 5-phosphate isomerase, type A [PTHR11934] (2-217)
  IPR004788 Ribose 5-phosphate isomerase, type A [TIGR00021] (7-215)
  IPR004788 Ribose 5-phosphate isomerase, type A [cd01398] (7-208)
  IPR020672 Ribose-5-phosphate isomerase, type A, subgroup [MF_00170] (4-218)
  IPR037171 NagB/RpiA transferase-like [SSF100950] (3-146)

Solvent-accessible surface area: 10532 Å² total; per-residue (Å²): 240,168,36,73,88,77,84,22,26,103,52,0,0,104,66,0,16,117,46,2,52,90,97,77,64,0,0,0,0,26,31,58,7,1,39,37,0,0,41,16,2,26,146,54,64,59,46,18,118,0,0,5,30,2,20,154,101,0,18,91,10,0,72,166,56,131,9,66,75,30,54,46,146,124,25,132,27,1,27,4,0,0,0,7,6,33,10,0,15,76,40,0,38,0,0,6,5,30,65,4,13,0,28,19,7,14,69,4,7,79,33,24,150,83,9,0,0,0,0,1,80,79,38,64,39,96,146,10,15,200,70,37,2,0,0,3,0,53,99,106,8,73,67,71,0,24,145,107,1,107,92,54,57,1,108,29,85,54,50,147,81,76,92,8,128,132,49,18,33,0,1,20,2,70,68,21,92,10,103,113,19,80,85,27,4,49,84,0,56,174,15,118,16,16,70,21,0,0,0,0,13,146,26,30,5,66,1,0,0,4,0,4,105,93,24,36,99,67,32,134,60,80,152

Secondary structure (DSSP, 8-state):
-PPPHHHHHHHHHHHHGGGPPTTSEEEE--SHHHHHHHHHHHHHT---SEEEESSHHHHHHHHHTT--B--GGG-S-BSEEEE--SEE-TT--EE--TTS-HHHHHHHHHTBS-EEEEEEGGGB-SSS-SSPEEEEE-GGGHHHHHHHHHHHT-EEEE-TT---TTS-EEEEEES---S-HHHHHHHHHTSTTEEEESEESTT--SEEEEEETTEEEEEPPP-

Sequence (223 aa):
HMTTQDELKRIIAAEKAVEFVPENEYIGIGTGSTINFFIEALGKKSGKKKIKGAVSTSKKSGELLARYDDIPVVVSLNEVSGLAVVYIDGADEVNHALQMIIKGGGGAHLLNEKIVASASEKFVCIADESKYVSRLGKFPLPVEAVESARSLVVSRKLLAMMGGQPELRIGYTTFYGNQIIVDVHGLNIDDQPLTMMEDEEINKITGVLLENGIFARDAADVLIILGTEEGAKVIYPCCQ

Radius of gyration: 17.04 Å; Cα contacts (8 Å, |Δi|>4): 563; chains: 1; bounding box: 46×49×40 Å

Foldseek 3Di:
DFQDQLNLLLLQLLVCLVVDDAPWEEEQEDDSSSLSNLQNNLVVPGHHNEYEYQDPVRVVSNVVSPGHHDHPVVDQAGAEYEYEAQAAELQQWGFDQPVNRQLSSVVNLVRYPAYEYTHAPVRYDHAPAQFWKKWWFAPVCVVVLQVVLVVQPWHWDWPPPDAHPVGTTIITTHDDDCPDLVVVQVVSVVRPRTDGIRTCPVSGHQWYFYRDPVGTDIHGRDD